Protein AF-A0A523RV84-F1 (afdb_monomer_lite)

InterPro domains:
  IPR013783 Immunoglobulin-like fold [G3DSA:2.60.40.10] (24-111)

Organism: Aerophobetes bacterium (NCBI:txid2030807)

Radius of gyration: 31.9 Å; chains: 1; bounding box: 64×60×95 Å

Structure (mmCIF, N/CA/C/O backbone):
data_AF-A0A523RV84-F1
#
_entry.id   AF-A0A523RV84-F1
#
loop_
_atom_site.group_PDB
_atom_site.id
_atom_site.type_symbol
_atom_site.label_atom_id
_atom_site.label_alt_id
_atom_site.label_comp_id
_atom_site.label_asym_id
_atom_site.label_entity_id
_atom_site.label_seq_id
_atom_site.pdbx_PDB_ins_code
_atom_site.Cartn_x
_atom_site.Cartn_y
_atom_site.Cartn_z
_atom_site.occupancy
_atom_site.B_iso_or_equiv
_atom_site.auth_seq_id
_atom_site.auth_comp_id
_atom_site.auth_asym_id
_atom_site.auth_atom_id
_atom_site.pdbx_PDB_model_num
ATOM 1 N N . MET A 1 1 ? -30.639 -10.662 44.860 1.00 42.47 1 MET A N 1
ATOM 2 C CA . MET A 1 1 ? -30.528 -9.861 43.625 1.00 42.47 1 MET A CA 1
ATOM 3 C C . MET A 1 1 ? -29.050 -9.723 43.323 1.00 42.47 1 MET A C 1
ATOM 5 O O . MET A 1 1 ? -28.352 -9.079 44.089 1.00 42.47 1 MET A O 1
ATOM 9 N N . THR A 1 2 ? -28.539 -10.416 42.310 1.00 49.28 2 THR A N 1
ATOM 10 C CA . THR A 1 2 ? -27.167 -10.203 41.832 1.00 49.28 2 THR A CA 1
ATOM 11 C C . THR A 1 2 ? -27.121 -8.840 41.154 1.00 49.28 2 THR A C 1
ATOM 13 O O . THR A 1 2 ? -27.796 -8.646 40.144 1.00 49.28 2 THR A O 1
ATOM 16 N N . GLU A 1 3 ? -26.383 -7.885 41.723 1.00 51.38 3 GLU A N 1
ATOM 17 C CA . GLU A 1 3 ? -26.049 -6.643 41.027 1.00 51.38 3 GLU A CA 1
ATOM 18 C C . GLU A 1 3 ? -25.396 -7.015 39.695 1.00 51.38 3 GLU A C 1
ATOM 20 O O . GLU A 1 3 ? -24.330 -7.635 39.662 1.00 51.38 3 GLU A O 1
ATOM 25 N N . ASN A 1 4 ? -26.053 -6.675 38.584 1.00 64.69 4 ASN A N 1
ATOM 26 C CA . ASN A 1 4 ? -25.435 -6.757 37.270 1.00 64.69 4 ASN A CA 1
ATOM 27 C C . ASN A 1 4 ? -24.311 -5.724 37.236 1.00 64.69 4 ASN A C 1
ATOM 29 O O . ASN A 1 4 ? -24.522 -4.564 36.889 1.00 64.69 4 ASN A O 1
ATOM 33 N N . LYS A 1 5 ? -23.116 -6.154 37.645 1.00 81.88 5 LYS A N 1
ATOM 34 C CA . LYS A 1 5 ? -21.901 -5.351 37.597 1.00 81.88 5 LYS A CA 1
ATOM 35 C C . LYS A 1 5 ? -21.740 -4.803 36.179 1.00 81.88 5 LYS A C 1
ATOM 37 O O . LYS A 1 5 ? -21.748 -5.561 35.203 1.00 81.88 5 LYS A O 1
ATOM 42 N N . THR A 1 6 ? -21.611 -3.486 36.070 1.00 85.38 6 THR A N 1
ATOM 43 C CA . THR A 1 6 ? -21.302 -2.809 34.812 1.00 85.38 6 THR A CA 1
ATOM 44 C C . THR A 1 6 ? -19.971 -3.334 34.289 1.00 85.38 6 THR A C 1
ATOM 46 O O . THR A 1 6 ? -18.934 -3.237 34.945 1.00 85.38 6 THR A O 1
ATOM 49 N N . ASN A 1 7 ? -20.017 -3.940 33.108 1.00 91.69 7 ASN A N 1
ATOM 50 C CA . ASN A 1 7 ? -18.866 -4.501 32.429 1.00 91.69 7 ASN A CA 1
ATOM 51 C C . ASN A 1 7 ? -18.694 -3.792 31.086 1.00 91.69 7 ASN A C 1
ATOM 53 O O . ASN A 1 7 ? -19.536 -3.908 30.191 1.00 91.69 7 ASN A O 1
ATOM 57 N N . ILE A 1 8 ? -17.597 -3.049 30.968 1.00 93.81 8 ILE A N 1
ATOM 58 C CA . ILE A 1 8 ? -17.201 -2.347 29.751 1.00 93.81 8 ILE A CA 1
ATOM 59 C C . ILE A 1 8 ? -16.040 -3.130 29.154 1.00 93.81 8 ILE A C 1
ATOM 61 O O . ILE A 1 8 ? -14.954 -3.168 29.730 1.00 93.81 8 ILE A O 1
ATOM 65 N N . SER A 1 9 ? -16.267 -3.737 27.997 1.00 95.00 9 SER A N 1
ATOM 66 C CA . SER A 1 9 ? -15.239 -4.467 27.266 1.00 95.00 9 SER A CA 1
ATOM 67 C C . SER A 1 9 ? -15.435 -4.297 25.767 1.00 95.00 9 SER A C 1
ATOM 69 O O . SER A 1 9 ? -16.546 -4.084 25.281 1.00 95.00 9 SER A O 1
ATOM 71 N N . ALA A 1 10 ? -14.339 -4.381 25.027 1.00 96.50 10 ALA A N 1
ATOM 72 C CA . ALA A 1 10 ? -14.341 -4.328 23.578 1.00 96.50 10 ALA A CA 1
ATOM 73 C C . ALA A 1 10 ? -13.352 -5.355 23.039 1.00 96.50 10 ALA A C 1
ATOM 75 O O . ALA A 1 10 ? -12.426 -5.752 23.743 1.00 96.50 10 ALA A O 1
ATOM 76 N N . ARG A 1 11 ? -13.560 -5.779 21.796 1.00 97.25 11 ARG A N 1
ATOM 77 C CA . ARG A 1 11 ? -12.655 -6.673 21.076 1.00 97.25 11 ARG A CA 1
ATOM 78 C C . ARG A 1 11 ? -12.443 -6.144 19.668 1.00 97.25 11 ARG A C 1
ATOM 80 O O . ARG A 1 11 ? -13.419 -5.846 18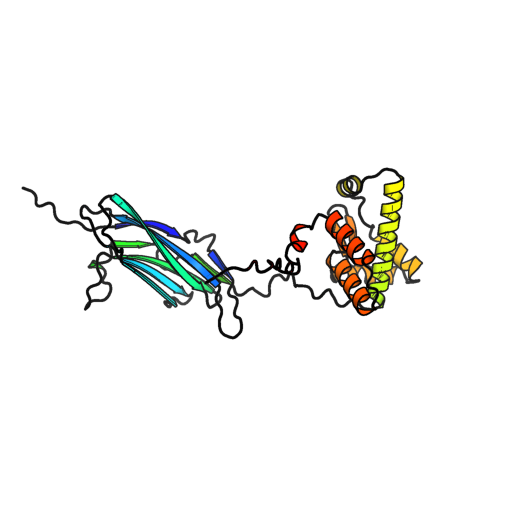.983 1.00 97.25 11 ARG A O 1
ATOM 87 N N . ILE A 1 12 ? -11.193 -6.057 19.235 1.00 96.69 12 ILE A N 1
ATOM 88 C CA . ILE A 1 12 ? -10.827 -5.799 17.846 1.00 96.69 12 ILE A CA 1
ATOM 89 C C . ILE A 1 12 ? -11.144 -7.059 17.037 1.00 96.69 12 ILE A C 1
ATOM 91 O O . ILE A 1 12 ? -10.623 -8.140 17.312 1.00 96.69 12 ILE A O 1
ATOM 95 N N . ASP A 1 13 ? -12.021 -6.915 16.046 1.00 93.06 13 ASP A N 1
ATOM 96 C CA . ASP A 1 13 ? -12.433 -8.012 15.168 1.00 93.06 13 ASP A CA 1
ATOM 97 C C . ASP A 1 13 ? -11.588 -8.053 13.892 1.00 93.06 13 ASP A C 1
ATOM 99 O O . ASP A 1 13 ? -11.307 -9.124 13.357 1.00 93.06 13 ASP A O 1
ATOM 103 N N . SER A 1 14 ? -11.198 -6.882 13.380 1.00 92.31 14 SER A N 1
ATOM 104 C CA . SER A 1 14 ? -10.336 -6.755 12.206 1.00 92.31 14 SER A CA 1
ATOM 105 C C . SER A 1 14 ? -9.667 -5.385 12.150 1.00 92.31 14 SER A C 1
ATOM 107 O O . SER A 1 14 ? -10.091 -4.425 12.794 1.00 92.31 14 SER A O 1
ATOM 109 N N . TYR A 1 15 ? -8.610 -5.277 11.355 1.00 93.25 15 TYR A N 1
ATOM 110 C CA . TYR A 1 15 ? -7.914 -4.024 11.093 1.00 93.25 15 TYR A CA 1
ATOM 111 C C . TYR A 1 15 ? -7.347 -4.024 9.670 1.00 93.25 15 TYR A C 1
ATOM 113 O O . TYR A 1 15 ? -7.352 -5.049 8.993 1.00 93.25 15 TYR A O 1
ATOM 121 N N . ASN A 1 16 ? -6.901 -2.867 9.192 1.00 87.94 16 ASN A N 1
ATOM 122 C CA . ASN A 1 16 ? -6.274 -2.702 7.886 1.00 87.94 16 ASN A CA 1
ATOM 123 C C . ASN A 1 16 ? -5.136 -1.675 7.974 1.00 87.94 16 ASN A C 1
ATOM 125 O O . ASN A 1 16 ? -5.357 -0.594 8.535 1.00 87.94 16 ASN A O 1
ATOM 129 N N . PRO A 1 17 ? -3.967 -1.955 7.370 1.00 90.06 17 PRO A N 1
ATOM 130 C CA . PRO A 1 17 ? -3.542 -3.231 6.760 1.00 90.06 17 PRO A CA 1
ATOM 131 C C . PRO A 1 17 ? -3.359 -4.368 7.781 1.00 90.06 17 PRO A C 1
ATOM 133 O O . PRO A 1 17 ? -3.015 -4.099 8.926 1.00 90.06 17 PRO A O 1
ATOM 136 N N . ASN A 1 18 ? -3.587 -5.627 7.380 1.00 86.06 18 ASN A N 1
ATOM 137 C CA . ASN A 1 18 ? -3.536 -6.800 8.275 1.00 86.06 18 ASN A CA 1
ATOM 138 C C . ASN A 1 18 ? -2.702 -7.993 7.790 1.00 86.06 18 ASN A C 1
ATOM 140 O O . ASN A 1 18 ? -2.577 -8.964 8.535 1.00 86.06 18 ASN A O 1
ATOM 144 N N . ASP A 1 19 ? -2.130 -7.939 6.588 1.00 81.25 19 ASP A N 1
ATOM 145 C CA . ASP A 1 19 ? -1.300 -9.019 6.055 1.00 81.25 19 ASP A CA 1
ATOM 146 C C . ASP A 1 19 ? 0.195 -8.694 6.246 1.00 81.25 19 ASP A C 1
ATOM 148 O O . ASP A 1 19 ? 0.744 -7.870 5.510 1.00 81.25 19 ASP A O 1
ATOM 152 N N . PRO A 1 20 ? 0.888 -9.319 7.219 1.00 79.19 20 PRO A N 1
ATOM 153 C CA . PRO A 1 20 ? 2.317 -9.096 7.421 1.00 79.19 20 PRO A CA 1
ATOM 154 C C . PRO A 1 20 ? 3.187 -9.691 6.301 1.00 79.19 20 PRO A C 1
ATOM 156 O O . PRO A 1 20 ? 4.332 -9.269 6.143 1.00 79.19 20 PRO A O 1
ATOM 159 N N . ASN A 1 21 ? 2.674 -10.653 5.524 1.00 80.81 21 ASN A N 1
ATOM 160 C CA . ASN A 1 21 ? 3.396 -11.242 4.394 1.00 80.81 21 ASN A CA 1
ATOM 161 C C . ASN A 1 21 ? 3.269 -10.380 3.131 1.00 80.81 21 ASN A C 1
ATOM 163 O O . ASN A 1 21 ? 4.166 -10.393 2.290 1.00 80.81 21 ASN A O 1
ATOM 167 N N . ASN A 1 22 ? 2.187 -9.604 3.026 1.00 78.06 22 ASN A N 1
ATOM 168 C CA . ASN A 1 22 ? 1.944 -8.650 1.946 1.00 78.06 22 ASN A CA 1
ATOM 169 C C . ASN A 1 22 ? 1.672 -7.247 2.518 1.00 78.06 22 ASN A C 1
ATOM 171 O O . ASN A 1 22 ? 0.542 -6.755 2.442 1.00 78.06 22 ASN A O 1
ATOM 175 N N . PRO A 1 23 ? 2.691 -6.587 3.100 1.00 84.31 23 PRO A N 1
ATOM 176 C CA . PRO A 1 23 ? 2.506 -5.282 3.711 1.00 84.31 23 PRO A CA 1
ATOM 177 C C . PRO A 1 23 ? 2.133 -4.231 2.662 1.00 84.31 23 PRO A C 1
ATOM 179 O O . PRO A 1 23 ? 2.526 -4.300 1.494 1.00 84.31 23 PRO A O 1
ATOM 182 N N . LEU A 1 24 ? 1.392 -3.217 3.095 1.00 82.25 24 LEU A N 1
ATOM 183 C CA . LEU A 1 24 ? 0.889 -2.170 2.223 1.00 82.25 24 LEU A CA 1
ATOM 184 C C . LEU A 1 24 ? 2.023 -1.253 1.758 1.00 82.25 24 LEU A C 1
ATOM 186 O O . LEU A 1 24 ? 2.652 -0.566 2.564 1.00 82.25 24 LEU A O 1
ATOM 190 N N . VAL A 1 25 ? 2.269 -1.226 0.450 1.00 80.88 25 VAL A N 1
ATOM 191 C CA . VAL A 1 25 ? 3.323 -0.403 -0.152 1.00 80.88 25 VAL A CA 1
ATOM 192 C C . VAL A 1 25 ? 2.797 1.000 -0.441 1.00 80.88 25 VAL A C 1
ATOM 194 O O . VAL A 1 25 ? 1.846 1.179 -1.203 1.00 80.88 25 VAL A O 1
ATOM 197 N N . VAL A 1 26 ? 3.451 2.006 0.137 1.00 81.25 26 VAL A N 1
ATOM 198 C CA . VAL A 1 26 ? 3.117 3.424 -0.016 1.00 81.25 26 VAL A CA 1
ATOM 199 C C . VAL A 1 26 ? 4.275 4.146 -0.694 1.00 81.25 26 VAL A C 1
ATOM 201 O O . VAL A 1 26 ? 5.399 4.171 -0.191 1.00 81.25 26 VAL A O 1
ATOM 204 N N . VAL A 1 27 ? 3.994 4.764 -1.843 1.00 77.94 27 VAL A N 1
ATOM 205 C CA . VAL A 1 27 ? 5.011 5.478 -2.625 1.00 77.94 27 VAL A CA 1
ATOM 206 C C . VAL A 1 27 ? 5.272 6.857 -2.024 1.00 77.94 27 VAL A C 1
ATOM 208 O O . VAL A 1 27 ? 4.414 7.740 -2.049 1.00 77.94 27 VAL A O 1
ATOM 211 N N . VAL A 1 28 ? 6.492 7.073 -1.543 1.00 75.94 28 VAL A N 1
ATOM 212 C CA . VAL A 1 28 ? 6.932 8.327 -0.928 1.00 75.94 28 VAL A CA 1
ATOM 213 C C . VAL A 1 28 ? 7.447 9.273 -2.012 1.00 75.94 28 VAL A C 1
ATOM 215 O O . VAL A 1 28 ? 8.595 9.187 -2.451 1.00 75.94 28 VAL A O 1
ATOM 218 N N . VAL A 1 29 ? 6.603 10.206 -2.461 1.00 64.88 29 VAL A N 1
ATOM 219 C CA . VAL A 1 29 ? 7.000 11.245 -3.426 1.00 64.88 29 VAL A CA 1
ATOM 220 C C . VAL A 1 29 ? 7.297 12.546 -2.691 1.00 64.88 29 VAL A C 1
ATOM 222 O O . VAL A 1 29 ? 6.385 13.245 -2.261 1.00 64.88 29 VAL A O 1
ATOM 225 N N . LYS A 1 30 ? 8.576 12.917 -2.590 1.00 61.06 30 LYS A N 1
ATOM 226 C CA . LYS A 1 30 ? 8.989 14.231 -2.076 1.00 61.06 30 LYS A CA 1
ATOM 227 C C . LYS A 1 30 ? 9.091 15.232 -3.222 1.00 61.06 30 LYS A C 1
ATOM 229 O O . LYS A 1 30 ? 9.896 15.041 -4.132 1.00 61.06 30 LYS A O 1
ATOM 234 N N . ARG A 1 31 ? 8.322 16.326 -3.180 1.00 49.12 31 ARG A N 1
ATOM 235 C CA . ARG A 1 31 ? 8.475 17.454 -4.114 1.00 49.12 31 ARG A CA 1
ATOM 236 C C . ARG A 1 31 ? 8.673 18.745 -3.316 1.00 49.12 31 ARG A C 1
ATOM 238 O O . ARG A 1 31 ? 7.784 19.155 -2.587 1.00 49.12 31 ARG A O 1
ATOM 245 N N . TRP A 1 32 ? 9.835 19.392 -3.445 1.00 45.00 32 TRP A N 1
ATOM 246 C CA . TRP A 1 32 ? 10.119 20.690 -2.798 1.00 45.00 32 TRP A CA 1
ATOM 247 C C . TRP A 1 32 ? 9.836 20.723 -1.279 1.00 45.00 32 TRP A C 1
ATOM 249 O O . TRP A 1 32 ? 9.164 21.623 -0.788 1.00 45.00 32 TRP A O 1
ATOM 259 N N . GLY A 1 33 ? 10.285 19.713 -0.526 1.00 46.72 33 GLY A N 1
ATOM 260 C CA . GLY A 1 33 ? 10.141 19.686 0.941 1.00 46.72 33 GLY A CA 1
ATOM 261 C C . GLY A 1 33 ? 8.729 19.403 1.478 1.00 46.72 33 GLY A C 1
ATOM 262 O O . GLY A 1 33 ? 8.583 19.211 2.680 1.00 46.72 33 GLY A O 1
ATOM 263 N N . LYS A 1 34 ? 7.705 19.298 0.616 1.00 44.34 34 LYS A N 1
ATOM 264 C CA . LYS A 1 34 ? 6.373 18.776 0.957 1.00 44.34 34 LYS A CA 1
ATOM 265 C C . LYS A 1 34 ? 6.106 17.502 0.163 1.00 44.34 34 LYS A C 1
ATOM 267 O O . LYS A 1 34 ? 6.115 17.505 -1.067 1.00 44.34 34 LYS A O 1
ATOM 272 N N . GLY A 1 35 ? 5.882 16.394 0.853 1.00 51.47 35 GLY A N 1
ATOM 273 C CA . GLY A 1 35 ? 5.512 15.159 0.181 1.00 51.47 35 GLY A CA 1
ATOM 274 C C . GLY A 1 35 ? 5.716 13.918 1.029 1.00 51.47 35 GLY A C 1
ATOM 275 O O . GLY A 1 35 ? 6.762 13.737 1.649 1.00 51.47 35 GLY A O 1
ATOM 276 N N . GLY A 1 36 ? 4.697 13.075 0.985 1.00 66.69 36 GLY A N 1
ATOM 277 C CA . GLY A 1 36 ? 4.618 11.731 1.523 1.00 66.69 36 GLY A CA 1
ATOM 278 C C . GLY A 1 36 ? 3.482 11.025 0.788 1.00 66.69 36 GLY A C 1
ATOM 279 O O . GLY A 1 36 ? 2.587 11.687 0.254 1.00 66.69 36 GLY A O 1
ATOM 280 N N . GLY A 1 37 ? 3.549 9.703 0.677 1.00 76.44 37 GLY A N 1
ATOM 281 C CA . GLY A 1 37 ? 2.392 8.941 0.207 1.00 76.44 37 GLY A CA 1
ATOM 282 C C . GLY A 1 37 ? 1.396 8.813 1.353 1.00 76.44 37 GLY A C 1
ATOM 283 O O . GLY A 1 37 ? 1.823 8.640 2.492 1.00 76.44 37 GLY A O 1
ATOM 284 N N . SER A 1 38 ? 0.098 8.924 1.087 1.00 82.50 38 SER A N 1
ATOM 285 C CA . SER A 1 38 ? -0.920 8.679 2.108 1.00 82.50 38 SER A CA 1
ATOM 286 C C . SER A 1 38 ? -1.521 7.290 1.953 1.00 82.50 38 SER A C 1
ATOM 288 O O . SER A 1 38 ? -1.573 6.732 0.855 1.00 82.50 38 SER A O 1
ATOM 290 N N . THR A 1 39 ? -1.964 6.732 3.069 1.00 83.62 39 THR A N 1
ATOM 291 C CA . THR A 1 39 ? -2.738 5.503 3.103 1.00 83.62 39 THR A CA 1
ATOM 292 C C . THR A 1 39 ? -3.768 5.556 4.214 1.00 83.62 39 THR A C 1
ATOM 294 O O . THR A 1 39 ? -3.508 6.088 5.291 1.00 83.62 39 THR A O 1
ATOM 297 N N . THR A 1 40 ? -4.914 4.930 3.985 1.00 89.81 40 THR A N 1
ATOM 298 C CA . THR A 1 40 ? -5.923 4.750 5.021 1.00 89.81 40 THR A CA 1
ATOM 299 C C . THR A 1 40 ? -5.546 3.570 5.915 1.00 89.81 40 THR A C 1
ATOM 301 O O . THR A 1 40 ? -5.291 2.466 5.429 1.00 89.81 40 THR A O 1
ATOM 304 N N . ILE A 1 41 ? -5.547 3.795 7.224 1.00 91.69 41 ILE A N 1
ATOM 305 C CA . ILE A 1 41 ? -5.482 2.754 8.252 1.00 91.69 41 ILE A CA 1
ATOM 306 C C . ILE A 1 41 ? -6.826 2.693 8.974 1.00 91.69 41 ILE A C 1
ATOM 308 O O . ILE A 1 41 ? -7.480 3.721 9.155 1.00 91.69 41 ILE A O 1
ATOM 312 N N . SER A 1 42 ? -7.271 1.506 9.376 1.00 91.81 42 SER A N 1
ATOM 313 C CA . SER A 1 42 ? -8.566 1.364 10.049 1.00 91.81 42 SER A CA 1
ATOM 314 C C . SER A 1 42 ? -8.621 0.189 11.009 1.00 91.81 42 SER A C 1
ATOM 316 O O . SER A 1 42 ? -7.973 -0.828 10.785 1.00 91.81 42 SER A O 1
ATOM 318 N N . VAL A 1 43 ? -9.473 0.303 12.024 1.00 95.38 43 VAL A N 1
ATOM 319 C CA . VAL A 1 43 ? -9.779 -0.756 12.988 1.00 95.38 43 VAL A CA 1
ATOM 320 C C . VAL A 1 43 ? -11.285 -0.933 13.110 1.00 95.38 43 VAL A C 1
ATOM 322 O O . VAL A 1 43 ? -12.033 0.044 13.166 1.00 95.38 43 VAL A O 1
ATOM 325 N N . THR A 1 44 ? -11.721 -2.185 13.154 1.00 95.44 44 THR A N 1
ATOM 326 C CA . THR A 1 44 ? -13.103 -2.581 13.410 1.00 95.44 44 THR A CA 1
ATOM 327 C C . THR A 1 44 ? -13.159 -3.347 14.720 1.00 95.44 44 THR A C 1
ATOM 329 O O . THR A 1 44 ? -12.386 -4.284 14.932 1.00 95.44 44 THR A O 1
ATOM 332 N N . PHE A 1 45 ? -14.069 -2.955 15.604 1.00 97.56 45 PHE A N 1
ATOM 333 C CA . PHE A 1 45 ? -14.201 -3.558 16.924 1.00 97.56 45 PHE A CA 1
ATOM 334 C C . PHE A 1 45 ? -15.659 -3.632 17.370 1.00 97.56 45 PHE A C 1
ATOM 336 O O . PHE A 1 45 ? -16.506 -2.847 16.932 1.00 97.56 45 PHE A O 1
ATOM 343 N N . THR A 1 46 ? -15.924 -4.567 18.276 1.00 97.50 46 THR A N 1
ATOM 344 C CA . THR A 1 46 ? -17.244 -4.830 18.852 1.00 97.50 46 THR A CA 1
ATOM 345 C C . THR A 1 46 ? -17.245 -4.517 20.342 1.00 97.50 46 THR A C 1
ATOM 347 O O . THR A 1 46 ? -16.298 -4.865 21.052 1.00 97.50 46 THR A O 1
ATOM 350 N N . ASN A 1 47 ? -18.322 -3.897 20.833 1.00 97.62 47 ASN A N 1
ATOM 351 C CA . ASN A 1 47 ? -18.590 -3.815 22.269 1.00 97.62 47 ASN A CA 1
ATOM 352 C C . ASN A 1 47 ? -19.017 -5.199 22.779 1.00 97.62 47 ASN A C 1
ATOM 354 O O . ASN A 1 47 ? -20.119 -5.660 22.489 1.00 97.62 47 ASN A O 1
ATOM 358 N N . THR A 1 48 ? -18.147 -5.868 23.528 1.00 97.06 48 THR A N 1
ATOM 359 C CA . THR A 1 48 ? -18.416 -7.190 24.118 1.00 97.06 48 THR A CA 1
ATOM 360 C C . THR A 1 48 ? -18.940 -7.099 25.549 1.00 97.06 48 THR A C 1
ATOM 362 O O . THR A 1 48 ? -19.245 -8.124 26.157 1.00 97.06 48 THR A O 1
ATOM 365 N N . GLY A 1 49 ? -19.019 -5.884 26.096 1.00 94.62 49 GLY A N 1
ATOM 366 C CA . GLY A 1 49 ? -19.531 -5.621 27.429 1.00 94.62 49 GLY A CA 1
ATOM 367 C C . GLY A 1 49 ? -21.054 -5.691 27.488 1.00 94.62 49 GLY A C 1
ATOM 368 O O . GLY A 1 49 ? -21.741 -5.899 26.490 1.00 94.62 49 GLY A O 1
ATOM 369 N N . ASN A 1 50 ? -21.593 -5.467 28.683 1.00 95.19 50 ASN A N 1
ATOM 370 C CA . ASN A 1 50 ? -23.039 -5.403 28.921 1.00 95.19 50 ASN A CA 1
ATOM 371 C C . ASN A 1 50 ? -23.569 -3.957 28.987 1.00 95.19 50 ASN A C 1
ATOM 373 O O . ASN A 1 50 ? -24.755 -3.750 29.224 1.00 95.19 50 ASN A O 1
ATOM 377 N N . THR A 1 51 ? -22.697 -2.961 28.800 1.00 94.69 51 THR A N 1
ATOM 378 C CA . THR A 1 51 ? -23.009 -1.534 28.955 1.00 94.69 51 THR A CA 1
ATOM 379 C C . THR A 1 51 ? -22.705 -0.777 27.663 1.00 94.69 51 THR A C 1
ATOM 381 O O . THR A 1 51 ? -21.649 -0.970 27.057 1.00 94.69 51 THR A O 1
ATOM 384 N N . ALA A 1 52 ? -23.614 0.104 27.237 1.00 95.50 52 ALA A N 1
ATOM 385 C CA . ALA A 1 52 ? -23.369 1.002 26.111 1.00 95.50 52 ALA A CA 1
ATOM 386 C C . ALA A 1 52 ? -22.285 2.026 26.475 1.00 95.50 52 ALA A C 1
ATOM 388 O O . ALA A 1 52 ? -22.374 2.669 27.522 1.00 95.50 52 ALA A O 1
ATOM 389 N N . TRP A 1 53 ? -21.268 2.195 25.626 1.00 95.31 53 TRP A N 1
ATOM 390 C CA . TRP A 1 53 ? -20.094 2.983 26.006 1.00 95.31 53 TRP A CA 1
ATOM 391 C C . TRP A 1 53 ? -19.461 3.769 24.856 1.00 95.31 53 TRP A C 1
ATOM 393 O O . TRP A 1 53 ? -19.498 3.351 23.698 1.00 95.31 53 TRP A O 1
ATOM 403 N N . LYS A 1 54 ? -18.867 4.927 25.175 1.00 94.88 54 LYS A N 1
ATOM 404 C CA . LYS A 1 54 ? -18.114 5.758 24.223 1.00 94.88 54 LYS A CA 1
ATOM 405 C C . LYS A 1 54 ? -16.645 5.353 24.237 1.00 94.88 54 LYS A C 1
ATOM 407 O O . LYS A 1 54 ? -15.856 5.874 25.016 1.00 94.88 54 LYS A O 1
ATOM 412 N N . PHE A 1 55 ? -16.295 4.407 23.379 1.00 95.44 55 PHE A N 1
ATOM 413 C CA . PHE A 1 55 ? -14.920 3.941 23.242 1.00 95.44 55 PHE A CA 1
ATOM 414 C C . PHE A 1 55 ? -14.020 4.981 22.567 1.00 95.44 55 PHE A C 1
ATOM 416 O O . PHE A 1 55 ? -14.478 5.815 21.777 1.00 95.44 55 PHE A O 1
ATOM 423 N N . ILE A 1 56 ? -12.725 4.885 22.856 1.00 95.25 56 ILE A N 1
ATOM 424 C CA . ILE A 1 56 ? -11.666 5.623 22.169 1.00 95.25 56 ILE A CA 1
ATOM 425 C C . ILE A 1 56 ? -10.873 4.606 21.356 1.00 95.25 56 ILE A C 1
ATOM 427 O O . ILE A 1 56 ? -10.312 3.666 21.918 1.00 95.25 56 ILE A O 1
ATOM 431 N N . ALA A 1 57 ? -10.853 4.776 20.038 1.00 95.38 57 ALA A N 1
ATOM 432 C CA . ALA A 1 57 ? -10.004 3.989 19.158 1.00 95.38 57 ALA A CA 1
ATOM 433 C C . ALA A 1 57 ? -8.698 4.743 18.913 1.00 95.38 57 ALA A C 1
ATOM 435 O O . ALA A 1 57 ? -8.711 5.959 18.708 1.00 95.38 57 ALA A O 1
ATOM 436 N N . GLU A 1 58 ? -7.592 4.016 18.906 1.00 94.62 58 GLU A N 1
ATOM 437 C CA . GLU A 1 58 ? -6.257 4.561 18.703 1.00 94.62 58 GLU A CA 1
ATOM 438 C C . GLU A 1 58 ? -5.491 3.742 17.661 1.00 94.62 58 GLU A C 1
ATOM 440 O O . GLU A 1 58 ? -5.677 2.525 17.559 1.00 94.62 58 GLU A O 1
ATOM 445 N N . ALA A 1 59 ? -4.611 4.408 16.917 1.00 93.62 59 ALA A N 1
ATOM 446 C CA . ALA A 1 59 ? -3.590 3.784 16.094 1.00 93.62 59 ALA A CA 1
ATOM 447 C C . ALA A 1 59 ? -2.228 4.446 16.336 1.00 93.62 59 ALA A C 1
ATOM 449 O O . ALA A 1 59 ? -2.091 5.664 16.232 1.00 93.62 59 ALA A O 1
ATOM 450 N N . SER A 1 60 ? -1.211 3.631 16.590 1.00 92.75 60 SER A N 1
ATOM 451 C CA . SER A 1 60 ? 0.176 4.058 16.765 1.00 92.75 60 SER A CA 1
ATOM 452 C C . SER A 1 60 ? 1.049 3.448 15.667 1.00 92.75 60 SER A C 1
ATOM 454 O O . SER A 1 60 ? 1.017 2.234 15.433 1.00 92.75 60 SER A O 1
ATOM 456 N N . VAL A 1 61 ? 1.826 4.294 14.985 1.00 91.75 61 VAL A N 1
ATOM 457 C CA . VAL A 1 61 ? 2.726 3.905 13.891 1.00 91.75 61 VAL A CA 1
ATOM 458 C C . VAL A 1 61 ? 4.168 4.031 14.357 1.00 91.75 61 VAL A C 1
ATOM 460 O O . VAL A 1 61 ? 4.582 5.081 14.847 1.00 91.75 61 VAL A O 1
ATOM 463 N N . TRP A 1 62 ? 4.946 2.973 14.156 1.00 91.19 62 TRP A N 1
ATOM 464 C CA . TRP A 1 62 ? 6.341 2.888 14.565 1.00 91.19 62 TRP A CA 1
ATOM 465 C C . TRP A 1 62 ? 7.249 2.695 13.354 1.00 91.19 62 TRP A C 1
ATOM 467 O O . TRP A 1 62 ? 6.889 1.990 12.410 1.00 91.19 62 TRP A O 1
ATOM 477 N N . ASP A 1 63 ? 8.430 3.304 13.369 1.00 87.81 63 ASP A N 1
ATOM 478 C CA . ASP A 1 63 ? 9.466 3.022 12.376 1.00 87.81 63 ASP A CA 1
ATOM 479 C C . ASP A 1 63 ? 10.231 1.722 12.690 1.00 87.81 63 ASP A C 1
ATOM 481 O O . ASP A 1 63 ? 10.056 1.083 13.730 1.00 87.81 63 ASP A O 1
ATOM 485 N N . SER A 1 64 ? 11.134 1.325 11.791 1.00 83.12 64 SER A N 1
ATOM 486 C CA . SER A 1 64 ? 11.996 0.151 11.980 1.00 83.12 64 SER A CA 1
ATOM 487 C C . SER A 1 64 ? 12.902 0.225 13.215 1.00 83.12 64 SER A C 1
ATOM 489 O O . SER A 1 64 ? 13.383 -0.811 13.671 1.00 83.12 64 SER A O 1
ATOM 491 N N . ASN A 1 65 ? 13.133 1.424 13.754 1.00 85.56 65 ASN A N 1
ATOM 492 C CA . ASN A 1 65 ? 13.948 1.659 14.943 1.00 85.56 65 ASN A CA 1
ATOM 493 C C . ASN A 1 65 ? 13.110 1.643 16.232 1.00 85.56 65 ASN A C 1
ATOM 495 O O . ASN A 1 65 ? 13.648 1.928 17.299 1.00 85.56 65 ASN A O 1
ATOM 499 N N . ARG A 1 66 ? 11.817 1.289 16.148 1.00 83.69 66 ARG A N 1
ATOM 500 C CA . ARG A 1 66 ? 10.854 1.310 17.259 1.00 83.69 66 ARG A CA 1
ATOM 501 C C . ARG A 1 66 ? 10.661 2.703 17.859 1.00 83.69 66 ARG A C 1
ATOM 503 O O . ARG A 1 66 ? 10.374 2.824 19.047 1.00 83.69 66 ARG A O 1
ATOM 510 N N . ASN A 1 67 ? 10.761 3.749 17.044 1.00 89.06 67 ASN A N 1
ATOM 511 C CA . ASN A 1 67 ? 10.284 5.074 17.424 1.00 89.06 67 ASN A CA 1
ATOM 512 C C . ASN A 1 67 ? 8.849 5.257 16.940 1.00 89.06 67 ASN A C 1
ATOM 514 O O . ASN A 1 67 ? 8.534 4.900 15.804 1.00 89.06 67 ASN A O 1
ATOM 518 N N . ILE A 1 68 ? 7.999 5.864 17.769 1.00 88.44 68 ILE A N 1
ATOM 519 C CA . ILE A 1 68 ? 6.672 6.311 17.334 1.00 88.44 68 ILE A CA 1
ATOM 520 C C . ILE A 1 68 ? 6.869 7.463 16.352 1.00 88.44 68 ILE A C 1
ATOM 522 O O . ILE A 1 68 ? 7.468 8.482 16.698 1.00 88.44 68 ILE A O 1
ATOM 526 N N . VAL A 1 69 ? 6.377 7.294 15.128 1.00 89.56 69 VAL A N 1
ATOM 527 C CA . VAL A 1 69 ? 6.433 8.327 14.085 1.00 89.56 69 VAL A CA 1
ATOM 528 C C . VAL A 1 69 ? 5.130 9.097 13.956 1.00 89.56 69 VAL A C 1
ATOM 530 O O . VAL A 1 69 ? 5.175 10.267 13.598 1.00 89.56 69 VAL A O 1
ATOM 533 N N . ASP A 1 70 ? 4.001 8.459 14.259 1.00 90.88 70 ASP A N 1
ATOM 534 C CA . ASP A 1 70 ? 2.674 9.065 14.226 1.00 90.88 70 ASP A CA 1
ATOM 535 C C . ASP A 1 70 ? 1.738 8.358 15.212 1.00 90.88 70 ASP A C 1
ATOM 537 O O . ASP A 1 70 ? 1.900 7.174 15.524 1.00 90.88 70 ASP A O 1
ATOM 541 N N . HIS A 1 71 ? 0.734 9.102 15.672 1.00 91.50 71 HIS A N 1
ATOM 542 C CA . HIS A 1 71 ? -0.287 8.637 16.600 1.00 91.50 71 HIS A CA 1
ATOM 543 C C . HIS A 1 71 ? -1.639 9.255 16.242 1.00 91.50 71 HIS A C 1
ATOM 545 O O . HIS A 1 71 ? -1.736 10.454 15.971 1.00 91.50 71 HIS A O 1
ATOM 551 N N . TYR A 1 72 ? -2.681 8.432 16.261 1.00 93.50 72 TYR A N 1
ATOM 552 C CA . TYR A 1 72 ? -4.037 8.810 15.901 1.00 93.50 72 TYR A CA 1
ATOM 553 C C . TYR A 1 72 ? -5.005 8.356 16.979 1.00 93.50 72 TYR A C 1
ATOM 555 O O . TYR A 1 72 ? -4.963 7.206 17.399 1.00 93.50 72 TYR A O 1
ATOM 563 N N . GLU A 1 73 ? -5.933 9.225 17.360 1.00 93.25 73 GLU A N 1
ATOM 564 C CA . GLU A 1 73 ? -7.013 8.873 18.277 1.00 93.25 73 GLU A CA 1
ATOM 565 C C . GLU A 1 73 ? -8.357 9.364 17.747 1.00 93.25 73 GLU A C 1
ATOM 567 O O . GLU A 1 73 ? -8.449 10.361 17.023 1.00 93.25 73 GLU A O 1
ATOM 572 N N . LYS A 1 74 ? -9.421 8.633 18.074 1.00 93.69 74 LYS A N 1
ATOM 573 C CA . LYS A 1 74 ? -10.793 9.055 17.815 1.00 93.69 74 LYS A CA 1
ATOM 574 C C . LYS A 1 74 ? -11.729 8.507 18.880 1.00 93.69 74 LYS A C 1
ATOM 576 O O . LYS A 1 74 ? -11.938 7.299 18.985 1.00 93.69 74 LYS A O 1
ATOM 581 N N . THR A 1 75 ? -12.359 9.417 19.609 1.00 93.88 75 THR A N 1
ATOM 582 C CA . THR A 1 75 ? -13.473 9.098 20.505 1.00 93.88 75 THR A CA 1
ATOM 583 C C . THR A 1 75 ? -14.763 8.989 19.701 1.00 93.88 75 THR A C 1
ATOM 585 O O . THR A 1 75 ? -15.055 9.849 18.864 1.00 93.88 75 THR A O 1
ATOM 588 N N . LEU A 1 76 ? -15.553 7.943 19.947 1.00 93.06 76 LEU A N 1
ATOM 589 C CA . LEU A 1 76 ? -16.867 7.815 19.321 1.00 93.06 76 LEU A CA 1
ATOM 590 C C . LEU A 1 76 ? -17.796 8.951 19.777 1.00 93.06 76 LEU A C 1
ATOM 592 O O . LEU A 1 76 ? -17.886 9.272 20.964 1.00 93.06 76 LEU A O 1
ATOM 596 N N . SER A 1 77 ? -18.522 9.549 18.831 1.00 91.56 77 SER A N 1
ATOM 597 C CA . SER A 1 77 ? -19.496 10.609 19.123 1.00 91.56 77 SER A CA 1
ATOM 598 C C . SER A 1 77 ? -20.703 10.079 19.906 1.00 91.56 77 SER A C 1
ATOM 600 O O . SER A 1 77 ? -21.199 10.749 20.818 1.00 91.56 77 SER A O 1
ATOM 602 N N . SER A 1 78 ? -21.138 8.855 19.598 1.00 93.00 78 SER A N 1
ATOM 603 C CA . SER A 1 78 ? -22.229 8.142 20.263 1.00 93.00 78 SER A CA 1
ATOM 604 C C . SER A 1 78 ? -21.738 6.875 20.981 1.00 93.00 78 SER A C 1
ATOM 606 O O . SER A 1 78 ? -20.758 6.263 20.550 1.00 93.00 78 SER A O 1
ATOM 608 N N . PRO A 1 79 ? -22.400 6.464 22.082 1.00 95.00 79 PRO A N 1
ATOM 609 C CA . PRO A 1 79 ? -22.116 5.186 22.723 1.00 95.00 79 PRO A CA 1
ATOM 610 C C . PRO A 1 79 ? -22.437 4.012 21.793 1.00 95.00 79 PRO A C 1
ATOM 612 O O . PRO A 1 79 ? -23.487 3.994 21.150 1.00 95.00 79 PRO A O 1
ATOM 615 N N . LEU A 1 80 ? -21.552 3.021 21.763 1.00 96.00 80 LEU A N 1
ATOM 616 C CA . LEU A 1 80 ? -21.734 1.769 21.036 1.00 96.00 80 LEU A CA 1
ATOM 617 C C . LEU A 1 80 ? -22.502 0.782 21.925 1.00 96.00 80 LEU A C 1
ATOM 619 O O . LEU A 1 80 ? -22.097 0.551 23.066 1.00 96.00 80 LEU A O 1
ATOM 623 N N . GLN A 1 81 ? -23.607 0.220 21.434 1.00 97.50 81 GLN A N 1
ATOM 624 C CA . GLN A 1 81 ? -24.449 -0.703 22.208 1.00 97.50 81 GLN A CA 1
ATOM 625 C C . GLN A 1 81 ? -23.770 -2.070 22.416 1.00 97.50 81 GLN A C 1
ATOM 627 O O . GLN A 1 81 ? -22.911 -2.437 21.611 1.00 97.50 81 GLN A O 1
ATOM 632 N N . PRO A 1 82 ? -24.139 -2.846 23.455 1.00 97.44 82 PRO A N 1
ATOM 633 C CA . PRO A 1 82 ? -23.682 -4.229 23.615 1.00 97.44 82 PRO A CA 1
ATOM 634 C C . PRO A 1 82 ? -23.900 -5.064 22.346 1.00 97.44 82 PRO A C 1
ATOM 636 O O . PRO A 1 82 ? -24.981 -5.046 21.761 1.00 97.44 82 PRO A O 1
ATOM 639 N N . GLY A 1 83 ? -22.863 -5.775 21.900 1.00 96.38 83 GLY A N 1
ATOM 640 C CA . GLY A 1 83 ? -22.870 -6.580 20.674 1.00 96.38 83 GLY A CA 1
ATOM 641 C C . GLY A 1 83 ? -22.783 -5.783 19.367 1.00 96.38 83 GLY A C 1
ATOM 642 O O . GLY A 1 83 ? -22.688 -6.384 18.300 1.00 96.38 83 GLY A O 1
ATOM 643 N N . GLN A 1 84 ? -22.791 -4.448 19.417 1.00 97.25 84 GLN A N 1
ATOM 644 C CA . GLN A 1 84 ? -22.680 -3.610 18.227 1.00 97.25 84 GLN A CA 1
ATOM 645 C C . GLN A 1 84 ? -21.215 -3.447 17.806 1.00 97.25 84 GLN A C 1
ATOM 647 O O . GLN A 1 84 ? -20.324 -3.257 18.639 1.00 97.25 84 GLN A O 1
ATOM 652 N N . GLN A 1 85 ? -20.989 -3.473 16.493 1.00 96.69 85 GLN A N 1
ATOM 653 C CA . GLN A 1 85 ? -19.689 -3.281 15.858 1.00 96.69 85 GLN A CA 1
ATOM 654 C C . GLN A 1 85 ? -19.569 -1.879 15.245 1.00 96.69 85 GLN A C 1
ATOM 656 O O . GLN A 1 85 ? -20.564 -1.285 14.821 1.00 96.69 85 GLN A O 1
ATOM 661 N N . THR A 1 86 ? -18.349 -1.348 15.178 1.00 96.75 86 THR A N 1
ATOM 662 C CA . THR A 1 86 ? -18.042 -0.100 14.467 1.00 96.75 86 THR A CA 1
ATOM 663 C C . THR A 1 86 ? -16.644 -0.124 13.858 1.00 96.75 86 THR A C 1
ATOM 665 O O . THR A 1 86 ? -15.777 -0.874 14.308 1.00 96.75 86 THR A O 1
ATOM 668 N N . THR A 1 87 ? -16.418 0.729 12.857 1.00 96.31 87 THR A N 1
ATOM 669 C CA . THR A 1 87 ? -15.122 0.909 12.193 1.00 96.31 87 THR A CA 1
ATOM 670 C C . THR A 1 87 ? -14.657 2.354 12.322 1.00 96.31 87 THR A C 1
ATOM 672 O O . THR A 1 87 ? -15.406 3.298 12.062 1.00 96.31 87 THR A O 1
ATOM 675 N N . VAL A 1 88 ? -13.389 2.527 12.685 1.00 95.12 88 VAL A N 1
ATOM 676 C CA . VAL A 1 88 ? -12.705 3.819 12.740 1.00 95.12 88 VAL A CA 1
ATOM 677 C C . VAL A 1 88 ? -11.538 3.810 11.761 1.00 95.12 88 VAL A C 1
ATOM 679 O O . VAL A 1 88 ? -10.795 2.835 11.694 1.00 95.12 88 VAL A O 1
ATOM 682 N N . SER A 1 89 ? -11.377 4.896 11.007 1.00 92.44 89 SER A N 1
ATOM 683 C CA . SER A 1 89 ? -10.323 5.052 10.005 1.00 92.44 89 SER A CA 1
ATOM 684 C C . SER A 1 89 ? -9.595 6.388 10.133 1.00 92.44 89 SER A C 1
ATOM 686 O O . SER A 1 89 ? -10.209 7.406 10.467 1.00 92.44 89 SER A O 1
ATOM 688 N N . TRP A 1 90 ? -8.309 6.381 9.787 1.00 94.38 90 TRP A N 1
ATOM 689 C CA . TRP A 1 90 ? -7.429 7.546 9.737 1.00 94.38 90 TRP A CA 1
ATOM 690 C C . TRP A 1 90 ? -6.608 7.542 8.447 1.00 94.38 90 TRP A C 1
ATOM 692 O O . TRP A 1 90 ? -6.317 6.485 7.890 1.00 94.38 90 TRP A O 1
ATOM 702 N N . GLU A 1 91 ? -6.208 8.727 7.993 1.00 90.44 91 GLU A N 1
ATOM 703 C CA . GLU A 1 91 ? -5.235 8.886 6.912 1.00 90.44 91 GLU A CA 1
ATOM 704 C C . GLU A 1 91 ? -3.831 9.012 7.511 1.00 90.44 91 GLU A C 1
ATOM 706 O O . GLU A 1 91 ? -3.543 9.966 8.236 1.00 90.44 91 GLU A O 1
ATOM 711 N N . HIS A 1 92 ? -2.955 8.062 7.193 1.00 88.38 92 HIS A N 1
ATOM 712 C CA . HIS A 1 92 ? -1.551 8.072 7.586 1.00 88.38 92 HIS A CA 1
ATOM 713 C C . HIS A 1 92 ? -0.660 8.524 6.429 1.00 88.38 92 HIS A C 1
ATOM 715 O O . HIS A 1 92 ? -0.819 8.063 5.300 1.00 88.38 92 HIS A O 1
ATOM 721 N N . THR A 1 93 ? 0.295 9.416 6.705 1.00 88.62 93 THR A N 1
ATOM 722 C CA . THR A 1 93 ? 1.234 9.932 5.699 1.00 88.62 93 THR A CA 1
ATOM 723 C C . THR A 1 93 ? 2.633 9.368 5.916 1.00 88.62 93 THR A C 1
ATOM 725 O O . THR A 1 93 ? 3.305 9.668 6.897 1.00 88.62 93 THR A O 1
ATOM 728 N N . VAL A 1 94 ? 3.123 8.622 4.932 1.00 86.75 94 VAL A N 1
ATOM 729 C CA . VAL A 1 94 ? 4.454 8.024 4.934 1.00 86.75 94 VAL A CA 1
ATOM 730 C C . VAL A 1 94 ? 5.469 9.004 4.346 1.00 86.75 94 VAL A C 1
ATOM 732 O O . VAL A 1 94 ? 5.498 9.260 3.140 1.00 86.75 94 VAL A O 1
ATOM 735 N N . ASN A 1 95 ? 6.317 9.567 5.211 1.00 82.88 95 ASN A N 1
ATOM 736 C CA . ASN A 1 95 ? 7.270 10.632 4.861 1.00 82.88 95 ASN A CA 1
ATOM 737 C C . ASN A 1 95 ? 8.701 10.142 4.576 1.00 82.88 95 ASN A C 1
ATOM 739 O O . ASN A 1 95 ? 9.544 10.907 4.086 1.00 82.88 95 ASN A O 1
ATOM 743 N N . LYS A 1 96 ? 9.023 8.892 4.912 1.00 83.12 96 LYS A N 1
ATOM 744 C CA . LYS A 1 96 ? 10.350 8.298 4.715 1.00 83.12 96 LYS A CA 1
ATOM 745 C C . LYS A 1 96 ? 10.208 6.902 4.118 1.00 83.12 96 LYS A C 1
ATOM 747 O O . LYS A 1 96 ? 9.173 6.261 4.252 1.00 83.12 96 LYS A O 1
ATOM 752 N N . GLU A 1 97 ? 11.242 6.461 3.413 1.00 85.50 97 GLU A N 1
ATOM 753 C CA . GLU A 1 97 ? 11.349 5.042 3.088 1.00 85.50 97 GLU A CA 1
ATOM 754 C C . GLU A 1 97 ? 11.587 4.228 4.357 1.00 85.50 97 GLU A C 1
ATOM 756 O O . GLU A 1 97 ? 12.208 4.713 5.306 1.00 85.50 97 GLU A O 1
ATOM 761 N N . GLY A 1 98 ? 11.103 2.992 4.358 1.00 85.62 98 GLY A N 1
ATOM 762 C CA . GLY A 1 98 ? 11.291 2.067 5.461 1.00 85.62 98 GLY A CA 1
ATOM 763 C C . GLY A 1 98 ? 10.071 1.201 5.727 1.00 85.62 98 GLY A C 1
ATOM 764 O O . GLY A 1 98 ? 8.985 1.409 5.193 1.00 85.62 98 GLY A O 1
ATOM 765 N N . GLY A 1 99 ? 10.268 0.187 6.564 1.00 88.75 99 GLY A N 1
ATOM 766 C CA . GLY A 1 99 ? 9.163 -0.574 7.128 1.00 88.75 99 GLY A CA 1
ATOM 767 C C . GLY A 1 99 ? 8.556 0.166 8.309 1.00 88.75 99 GLY A C 1
ATOM 768 O O . GLY A 1 99 ? 9.288 0.697 9.141 1.00 88.75 99 GLY A O 1
ATOM 769 N N . TYR A 1 100 ? 7.235 0.133 8.388 1.00 89.94 100 TYR A N 1
ATOM 770 C CA . TYR A 1 100 ? 6.466 0.695 9.482 1.00 89.94 100 TYR A CA 1
ATOM 771 C C . TYR A 1 100 ? 5.639 -0.402 10.145 1.00 89.94 100 TYR A C 1
ATOM 773 O O . TYR A 1 100 ? 5.035 -1.255 9.479 1.00 89.94 100 TYR A O 1
ATOM 781 N N . GLN A 1 101 ? 5.645 -0.382 11.470 1.00 91.69 101 GLN A N 1
ATOM 782 C CA . GLN A 1 101 ? 4.844 -1.257 12.310 1.00 91.69 101 GLN A CA 1
ATOM 783 C C . GLN A 1 101 ? 3.610 -0.497 12.782 1.00 91.69 101 GLN A C 1
ATOM 785 O O . GLN A 1 101 ? 3.667 0.709 13.021 1.00 91.69 101 GLN A O 1
ATOM 790 N N . LEU A 1 102 ? 2.490 -1.199 12.898 1.00 91.44 102 LEU A N 1
ATOM 791 C CA . LEU A 1 102 ? 1.202 -0.604 13.233 1.00 91.44 102 LEU A CA 1
ATOM 792 C C . LEU A 1 102 ? 0.590 -1.346 14.414 1.00 91.44 102 LEU A C 1
ATOM 794 O O . LEU A 1 102 ? 0.606 -2.574 14.450 1.00 91.44 102 LEU A O 1
ATOM 798 N N . GLN A 1 103 ? 0.046 -0.598 15.365 1.00 93.44 103 GLN A N 1
ATOM 799 C CA . GLN A 1 103 ? -0.701 -1.137 16.492 1.00 93.44 103 GLN A CA 1
ATOM 800 C C . GLN A 1 103 ? -1.971 -0.322 16.695 1.00 93.44 103 GLN A C 1
ATOM 802 O O . GLN A 1 103 ? -1.923 0.904 16.726 1.00 93.44 103 GLN A O 1
ATOM 807 N N . PHE A 1 104 ? -3.088 -1.012 16.881 1.00 94.56 104 PHE A N 1
ATOM 808 C CA . PHE A 1 104 ? -4.357 -0.428 17.279 1.00 94.56 104 PHE A CA 1
ATOM 809 C C . PHE A 1 104 ? -4.667 -0.772 18.729 1.00 94.56 104 PHE A C 1
ATOM 811 O O . PHE A 1 104 ? -4.300 -1.844 19.220 1.00 94.56 104 PHE A O 1
ATOM 818 N N . ALA A 1 105 ? -5.371 0.131 19.399 1.00 94.62 105 ALA A N 1
ATOM 819 C CA . ALA A 1 105 ? -5.841 -0.062 20.760 1.00 94.62 105 ALA A CA 1
ATOM 820 C C . ALA A 1 105 ? -7.249 0.510 20.924 1.00 94.62 105 ALA A C 1
ATOM 822 O O . ALA A 1 105 ? -7.588 1.536 20.331 1.00 94.62 105 ALA A O 1
ATOM 823 N N . ILE A 1 106 ? -8.068 -0.168 21.727 1.00 96.19 106 ILE A N 1
ATOM 824 C CA . ILE A 1 106 ? -9.388 0.312 22.134 1.00 96.19 106 ILE A CA 1
ATOM 825 C C . ILE A 1 106 ? -9.357 0.587 23.630 1.00 96.19 106 ILE A C 1
ATOM 827 O O . ILE A 1 106 ? -9.024 -0.292 24.428 1.00 96.19 106 ILE A O 1
ATOM 831 N N . TRP A 1 107 ? -9.745 1.799 24.008 1.00 95.06 107 TRP A N 1
ATOM 832 C CA . TRP A 1 107 ? -9.740 2.268 25.386 1.00 95.06 107 TRP A CA 1
ATOM 833 C C . TRP A 1 107 ? -11.151 2.599 25.855 1.00 95.06 107 TRP A C 1
ATOM 835 O O . TRP A 1 107 ? -12.002 3.045 25.075 1.00 95.06 107 TRP A O 1
ATOM 845 N N . LYS A 1 108 ? -11.394 2.408 27.154 1.00 91.19 108 LYS A N 1
ATOM 846 C CA . LYS A 1 108 ? -12.660 2.803 27.784 1.00 91.19 108 LYS A CA 1
ATOM 847 C C . LYS A 1 108 ? -12.694 4.291 28.132 1.00 91.19 108 LYS A C 1
ATOM 849 O O . LYS A 1 108 ? -13.732 4.918 27.978 1.00 91.19 108 LYS A O 1
ATOM 854 N N . ASP A 1 109 ? -11.593 4.875 28.588 1.00 83.50 109 ASP A N 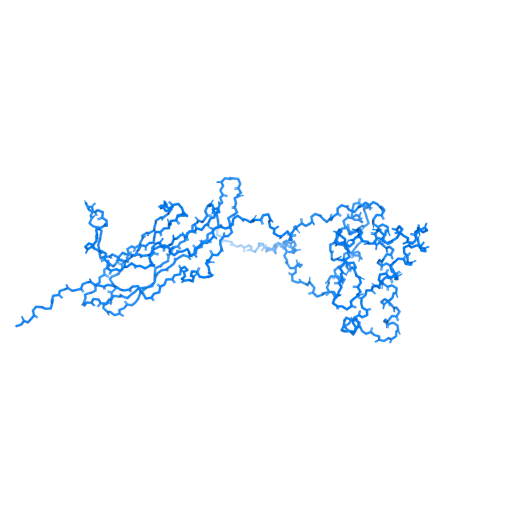1
ATOM 855 C CA . ASP A 1 109 ? -11.543 6.290 28.957 1.00 83.50 109 ASP A CA 1
ATOM 856 C C . ASP A 1 109 ? -10.103 6.825 28.915 1.00 83.50 109 ASP A C 1
ATOM 858 O O . ASP A 1 109 ? -9.131 6.060 28.921 1.00 83.50 109 ASP A O 1
ATOM 862 N N . LYS A 1 110 ? -9.994 8.154 28.840 1.00 77.25 110 LYS A N 1
ATOM 863 C CA . LYS A 1 110 ? -8.747 8.913 28.949 1.00 77.25 110 LYS A CA 1
ATOM 864 C C . LYS A 1 110 ? -8.992 10.029 29.970 1.00 77.25 110 LYS A C 1
ATOM 866 O O . LYS A 1 110 ? -9.510 11.084 29.586 1.00 77.25 110 LYS A O 1
ATOM 871 N N . PRO A 1 111 ? -8.701 9.807 31.262 1.00 74.12 111 PRO A N 1
ATOM 872 C CA . PRO A 1 111 ? -8.912 10.820 32.282 1.00 74.12 111 PRO A CA 1
ATOM 873 C C . PRO A 1 111 ? -8.026 12.026 31.970 1.00 74.12 111 PRO A C 1
ATOM 875 O O . PRO A 1 111 ? -6.887 11.869 31.537 1.00 74.12 111 PRO A O 1
ATOM 878 N N . LYS A 1 112 ? -8.527 13.239 32.213 1.00 67.00 112 LYS A N 1
ATOM 879 C CA . LYS A 1 112 ? -7.820 14.488 31.876 1.00 67.00 112 LYS A CA 1
ATOM 880 C C . LYS A 1 112 ? -6.426 14.590 32.519 1.00 67.00 112 LYS A C 1
ATOM 882 O O . LYS A 1 112 ? -5.539 15.212 31.944 1.00 67.00 112 LYS A O 1
ATOM 887 N N . ASP A 1 113 ? -6.244 13.916 33.655 1.00 66.50 113 ASP A N 1
ATOM 888 C CA . ASP A 1 113 ? -5.051 13.998 34.502 1.00 66.50 113 ASP A CA 1
ATOM 889 C C . ASP A 1 113 ? -4.213 12.703 34.524 1.00 66.50 113 ASP A C 1
ATOM 891 O O . ASP A 1 113 ? -3.192 12.643 35.209 1.00 66.50 113 ASP A O 1
ATOM 895 N N . LYS A 1 114 ? -4.619 11.649 33.793 1.00 62.91 114 LYS A N 1
ATOM 896 C CA . LYS A 1 114 ? -3.851 10.397 33.684 1.00 62.91 114 LYS A CA 1
ATOM 897 C C . LYS A 1 114 ? -3.670 9.995 32.218 1.00 62.91 114 LYS A C 1
ATOM 899 O O . LYS A 1 114 ? -4.658 9.904 31.492 1.00 62.91 114 LYS A O 1
ATOM 904 N N . PRO A 1 115 ? -2.433 9.708 31.772 1.00 73.12 115 PRO A N 1
ATOM 905 C CA . PRO A 1 115 ? -2.216 9.135 30.451 1.00 73.12 115 PRO A CA 1
ATOM 906 C C . PRO A 1 115 ? -2.851 7.741 30.368 1.00 73.12 115 PRO A C 1
ATOM 908 O O . PRO A 1 115 ? -3.205 7.148 31.385 1.00 73.12 115 PRO A O 1
ATOM 911 N N . TYR A 1 116 ? -2.972 7.215 29.153 1.00 79.75 116 TYR A N 1
ATOM 912 C CA . TYR A 1 116 ? -3.412 5.849 28.886 1.00 79.75 116 TYR A CA 1
ATOM 913 C C . TYR A 1 116 ? -2.737 4.832 29.831 1.00 79.75 116 TYR A C 1
ATOM 915 O O . TYR A 1 116 ? -1.525 4.621 29.769 1.00 79.75 116 TYR A O 1
ATOM 923 N N . THR A 1 117 ? -3.519 4.220 30.728 1.00 84.06 117 THR A N 1
ATOM 924 C CA . THR A 1 117 ? -3.048 3.211 31.690 1.00 84.06 117 THR A CA 1
ATOM 925 C C . THR A 1 117 ? -3.498 1.809 31.276 1.00 84.06 117 THR A C 1
ATOM 927 O O . THR A 1 117 ? -4.571 1.662 30.686 1.00 84.06 117 THR A O 1
ATOM 930 N N . PRO A 1 118 ? -2.758 0.744 31.638 1.00 83.69 118 PRO A N 1
ATOM 931 C CA . PRO A 1 118 ? -3.174 -0.634 31.359 1.00 83.69 118 PRO A CA 1
ATOM 932 C C . PRO A 1 118 ? -4.587 -0.982 31.854 1.00 83.69 118 PRO A C 1
ATOM 934 O O . PRO A 1 118 ? -5.252 -1.820 31.260 1.00 83.69 118 PRO A O 1
ATOM 937 N N . GLU A 1 119 ? -5.067 -0.314 32.905 1.00 84.88 119 GLU A N 1
ATOM 938 C CA . GLU A 1 119 ? -6.409 -0.494 33.478 1.00 84.88 119 GLU A CA 1
ATOM 939 C C . GLU A 1 119 ? -7.541 -0.019 32.552 1.00 84.88 119 GLU A C 1
ATOM 941 O O . GLU A 1 119 ? -8.687 -0.463 32.681 1.00 84.88 119 GLU A O 1
ATOM 946 N N . ASN A 1 120 ? -7.240 0.897 31.631 1.00 89.50 120 ASN A N 1
ATOM 947 C CA . ASN A 1 120 ? -8.198 1.485 30.697 1.00 89.50 120 ASN A CA 1
ATOM 948 C C . ASN A 1 120 ? -8.150 0.851 29.306 1.00 89.50 120 ASN A C 1
ATOM 950 O O . ASN A 1 120 ? -9.047 1.101 28.494 1.00 89.50 120 ASN A O 1
ATOM 954 N N . LEU A 1 121 ? -7.119 0.049 29.039 1.00 92.88 121 LEU A N 1
ATOM 955 C CA . LEU A 1 121 ? -6.961 -0.691 27.798 1.00 92.88 121 LEU A CA 1
ATOM 956 C C . LEU A 1 121 ? -7.933 -1.870 27.777 1.00 92.88 121 LEU A C 1
ATOM 958 O O . LEU A 1 121 ? -7.940 -2.687 28.694 1.00 92.88 121 LEU A O 1
ATOM 962 N N . LEU A 1 122 ? -8.733 -1.969 26.720 1.00 94.75 122 LEU A N 1
ATOM 963 C CA . LEU A 1 122 ? -9.685 -3.065 26.547 1.00 94.75 122 LEU A CA 1
ATOM 964 C C . LEU A 1 122 ? -9.148 -4.141 25.612 1.00 94.75 122 LEU A C 1
ATOM 966 O O . LEU A 1 122 ? -9.242 -5.323 25.921 1.00 94.75 122 LEU A O 1
ATOM 970 N N . ASP A 1 123 ? -8.573 -3.729 24.485 1.00 94.88 123 ASP A N 1
ATOM 971 C CA . ASP A 1 123 ? -7.947 -4.637 23.531 1.00 94.88 123 ASP A CA 1
ATOM 972 C C . ASP A 1 123 ? -6.846 -3.914 22.749 1.00 94.88 123 ASP A C 1
ATOM 974 O O . ASP A 1 123 ? -6.892 -2.692 22.578 1.00 94.88 123 ASP A O 1
ATOM 978 N N . LYS A 1 124 ? -5.853 -4.672 22.277 1.00 93.31 124 LYS A N 1
ATOM 979 C CA . LYS A 1 124 ? -4.756 -4.183 21.439 1.00 93.31 124 LYS A CA 1
ATOM 980 C C . LYS A 1 124 ? -4.370 -5.205 20.380 1.00 93.31 124 LYS A C 1
ATOM 982 O O . LYS A 1 124 ? -4.020 -6.341 20.692 1.00 93.31 124 LYS A O 1
ATOM 987 N N . GLN A 1 125 ? -4.361 -4.782 19.122 1.00 90.69 125 GLN A N 1
ATOM 988 C CA . GLN A 1 125 ? -3.958 -5.623 18.001 1.00 90.69 125 GLN A CA 1
ATOM 989 C C . GLN A 1 125 ? -3.382 -4.786 16.855 1.00 90.69 125 GLN A C 1
ATOM 991 O O . GLN A 1 125 ? -3.838 -3.671 16.631 1.00 90.69 125 GLN A O 1
ATOM 996 N N . PRO A 1 126 ? -2.430 -5.317 16.080 1.00 88.12 126 PRO A N 1
ATOM 997 C CA . PRO A 1 126 ? -1.604 -6.468 16.424 1.00 88.12 126 PRO A CA 1
ATOM 998 C C . PRO A 1 126 ? -0.556 -6.131 17.497 1.00 88.12 126 PRO A C 1
ATOM 1000 O O . PRO A 1 126 ? -0.474 -5.015 18.014 1.00 88.12 126 PRO A O 1
ATOM 1003 N N . SER A 1 127 ? 0.280 -7.116 17.835 1.00 75.94 127 SER A N 1
ATOM 1004 C CA . SER A 1 127 ? 1.553 -6.846 18.509 1.00 75.94 127 SER A CA 1
ATOM 1005 C C . SER A 1 127 ? 2.372 -5.840 17.679 1.00 75.94 127 SER A C 1
ATOM 1007 O O . SER A 1 127 ? 2.450 -6.008 16.457 1.00 75.94 127 SER A O 1
ATOM 1009 N N . PRO A 1 128 ? 3.046 -4.853 18.304 1.00 65.88 128 PRO A N 1
ATOM 1010 C CA . PRO A 1 128 ? 3.750 -3.763 17.613 1.00 65.88 128 PRO A CA 1
ATOM 1011 C C . PRO A 1 128 ? 4.996 -4.225 16.835 1.00 65.88 128 PRO A C 1
ATOM 1013 O O . PRO A 1 128 ? 5.777 -3.421 16.349 1.00 65.88 128 PRO A O 1
ATOM 1016 N N . SER A 1 129 ? 5.198 -5.533 16.691 1.00 68.88 129 SER A N 1
ATOM 1017 C CA . SER A 1 129 ? 6.239 -6.150 15.875 1.00 68.88 129 SER A CA 1
ATOM 1018 C C . SER A 1 129 ? 5.803 -6.436 14.434 1.00 68.88 129 SER A C 1
ATOM 1020 O O . SER A 1 129 ? 6.647 -6.800 13.614 1.00 68.88 129 SER A O 1
ATOM 1022 N N . GLN A 1 130 ? 4.516 -6.291 14.097 1.00 80.38 130 GLN A N 1
ATOM 1023 C CA . GLN A 1 130 ? 4.034 -6.582 12.747 1.00 80.38 130 GLN A CA 1
ATOM 1024 C C . GLN A 1 130 ? 4.318 -5.423 11.792 1.00 80.38 130 GLN A C 1
ATOM 1026 O O . GLN A 1 130 ? 3.749 -4.338 11.905 1.00 80.38 130 GLN A O 1
ATOM 1031 N N . LYS A 1 131 ? 5.196 -5.677 10.818 1.00 85.38 131 LYS A N 1
ATOM 1032 C CA . LYS A 1 131 ? 5.462 -4.774 9.698 1.00 85.38 131 LYS A CA 1
ATOM 1033 C C . LYS A 1 131 ? 4.295 -4.852 8.717 1.00 85.38 131 LYS A C 1
ATOM 1035 O O . LYS A 1 131 ? 4.151 -5.850 8.021 1.00 85.38 131 LYS A O 1
ATOM 1040 N N . LEU A 1 132 ? 3.481 -3.803 8.670 1.00 86.31 132 LEU A N 1
ATOM 1041 C CA . LEU A 1 132 ? 2.238 -3.785 7.890 1.00 86.31 132 LEU A CA 1
ATOM 1042 C C . LEU A 1 132 ? 2.212 -2.701 6.814 1.00 86.31 132 LEU A C 1
ATOM 1044 O O . LEU A 1 132 ? 1.400 -2.775 5.896 1.00 86.31 132 LEU A O 1
ATOM 1048 N N . ILE A 1 133 ? 3.108 -1.717 6.897 1.00 86.00 133 ILE A N 1
ATOM 1049 C CA . ILE A 1 133 ? 3.262 -0.661 5.895 1.00 86.00 133 ILE A CA 1
ATOM 1050 C C . ILE A 1 133 ? 4.728 -0.623 5.460 1.00 86.00 133 ILE A C 1
ATOM 1052 O O . ILE A 1 133 ? 5.645 -0.787 6.269 1.00 86.00 133 ILE A O 1
ATOM 1056 N N . VAL A 1 134 ? 4.967 -0.405 4.172 1.00 86.56 134 VAL A N 1
ATOM 1057 C CA . VAL A 1 134 ? 6.298 -0.155 3.617 1.00 86.56 134 VAL A CA 1
ATOM 1058 C C . VAL A 1 134 ? 6.261 1.164 2.871 1.00 86.56 134 VAL A C 1
ATOM 1060 O O . VAL A 1 134 ? 5.597 1.297 1.847 1.00 86.56 134 VAL A O 1
ATOM 1063 N N . GLY A 1 135 ? 6.991 2.142 3.395 1.00 82.56 135 GLY A N 1
ATOM 1064 C CA . GLY A 1 135 ? 7.350 3.328 2.648 1.00 82.56 135 GLY A CA 1
ATOM 1065 C C . GLY A 1 135 ? 8.411 2.958 1.637 1.00 82.56 135 GLY A C 1
ATOM 1066 O O . GLY A 1 135 ? 9.533 2.608 2.000 1.00 82.56 135 GLY A O 1
ATOM 1067 N N . GLU A 1 136 ? 8.073 3.067 0.366 1.00 81.44 136 GLU A N 1
ATOM 1068 C CA . GLU A 1 136 ? 9.052 2.979 -0.698 1.00 81.44 136 GLU A CA 1
ATOM 1069 C C . GLU A 1 136 ? 9.196 4.374 -1.280 1.00 81.44 136 GLU A C 1
ATOM 1071 O O . GLU A 1 136 ? 8.277 4.924 -1.893 1.00 81.44 136 GLU A O 1
ATOM 1076 N N . VAL A 1 137 ? 10.376 4.976 -1.117 1.00 68.62 137 VAL A N 1
ATOM 1077 C CA . VAL A 1 137 ? 10.799 5.948 -2.126 1.00 68.62 137 VAL A CA 1
ATOM 1078 C C . VAL A 1 137 ? 10.761 5.174 -3.438 1.00 68.62 137 VAL A C 1
ATOM 1080 O O . VAL A 1 137 ? 11.138 4.002 -3.431 1.00 68.62 137 VAL A O 1
ATOM 1083 N N . PRO A 1 138 ? 10.288 5.755 -4.550 1.00 60.31 138 PRO A N 1
ATOM 1084 C CA . PRO A 1 138 ? 10.407 5.111 -5.846 1.00 60.31 138 PRO A CA 1
ATOM 1085 C C . PRO A 1 138 ? 11.888 4.800 -6.078 1.00 60.31 138 PRO A C 1
ATOM 1087 O O . PRO A 1 138 ? 12.650 5.660 -6.523 1.00 60.31 138 PRO A O 1
ATOM 1090 N N . SER A 1 139 ? 12.289 3.581 -5.715 1.00 43.00 139 SER A N 1
ATOM 1091 C CA . SER A 1 139 ? 13.607 2.992 -5.863 1.00 43.00 139 SER A CA 1
ATOM 1092 C C . SER A 1 139 ? 13.890 3.152 -7.323 1.00 43.00 139 SER A C 1
ATOM 1094 O O . SER A 1 139 ? 13.180 2.494 -8.080 1.00 43.00 139 SER A O 1
ATOM 1096 N N . LYS A 1 140 ? 14.747 4.149 -7.668 1.00 42.09 140 LYS A N 1
ATOM 1097 C CA . LYS A 1 140 ? 14.924 4.734 -9.015 1.00 42.09 140 LYS A CA 1
ATOM 1098 C C . LYS A 1 140 ? 13.985 4.008 -9.937 1.00 42.09 140 LYS A C 1
ATOM 1100 O O . LYS A 1 140 ? 14.433 2.938 -10.360 1.00 42.09 140 LYS A O 1
ATOM 1105 N N . MET A 1 141 ? 12.723 4.474 -10.053 1.00 37.19 141 MET A N 1
ATOM 1106 C CA . MET A 1 141 ? 11.634 3.748 -10.731 1.00 37.19 141 MET A CA 1
ATOM 1107 C C . MET A 1 141 ? 12.270 2.716 -11.641 1.00 37.19 141 MET A C 1
ATOM 1109 O O . MET A 1 141 ? 13.072 3.186 -12.466 1.00 37.19 141 MET A O 1
ATOM 1113 N N . VAL A 1 142 ? 12.008 1.398 -11.532 1.00 35.84 142 VAL A N 1
ATOM 1114 C CA . VAL A 1 142 ? 12.254 0.538 -12.702 1.00 35.84 142 VAL A CA 1
ATOM 1115 C C . VAL A 1 142 ? 11.668 1.337 -13.814 1.00 35.84 142 VAL A C 1
ATOM 1117 O O . VAL A 1 142 ? 10.470 1.638 -13.849 1.00 35.84 142 VAL A O 1
ATOM 1120 N N . THR A 1 143 ? 12.581 1.879 -14.591 1.00 35.56 143 THR A N 1
ATOM 1121 C CA . THR A 1 143 ? 12.216 3.071 -15.270 1.00 35.56 143 THR A CA 1
ATOM 1122 C C . THR A 1 143 ? 11.649 2.389 -16.502 1.00 35.56 143 THR A C 1
ATOM 1124 O O . THR A 1 143 ? 12.308 2.276 -17.531 1.00 35.56 143 THR A O 1
ATOM 1127 N N . LYS A 1 144 ? 10.326 2.209 -16.509 1.00 34.22 144 LYS A N 1
ATOM 1128 C CA . LYS A 1 144 ? 9.608 3.059 -17.444 1.00 34.22 144 LYS A CA 1
ATOM 1129 C C . LYS A 1 144 ? 9.985 4.497 -17.083 1.00 34.22 144 LYS A C 1
ATOM 1131 O O . LYS A 1 144 ? 9.202 5.276 -16.565 1.00 34.22 144 LYS A O 1
ATOM 1136 N N . LYS A 1 145 ? 11.251 4.831 -17.405 1.00 32.25 145 LYS A N 1
ATOM 1137 C CA . LYS A 1 145 ? 11.755 6.116 -17.791 1.00 32.25 145 LYS A CA 1
ATOM 1138 C C . LYS A 1 145 ? 10.554 6.525 -18.623 1.00 32.25 145 LYS A C 1
ATOM 1140 O O . LYS A 1 145 ? 10.183 5.817 -19.575 1.00 32.25 145 LYS A O 1
ATOM 1145 N N . ILE A 1 146 ? 9.949 7.647 -18.279 1.00 42.41 146 ILE A N 1
ATOM 1146 C CA . ILE A 1 146 ? 9.641 8.553 -19.364 1.00 42.41 146 ILE A CA 1
ATOM 1147 C C . ILE A 1 146 ? 11.003 8.689 -20.042 1.00 42.41 146 ILE A C 1
ATOM 1149 O O . ILE A 1 146 ? 11.878 9.423 -19.585 1.00 42.41 146 ILE A O 1
ATOM 1153 N N . GLN A 1 147 ? 11.272 7.762 -20.970 1.00 42.09 147 GLN A N 1
ATOM 1154 C CA . GLN A 1 147 ? 12.474 7.746 -21.749 1.00 42.09 147 GLN A CA 1
ATOM 1155 C C . GLN A 1 147 ? 12.192 8.980 -22.545 1.00 42.09 147 GLN A C 1
ATOM 1157 O O . GLN A 1 147 ? 11.363 8.966 -23.449 1.00 42.09 147 GLN A O 1
ATOM 1162 N N . VAL A 1 148 ? 12.813 10.084 -22.133 1.00 45.41 148 VAL A N 1
ATOM 1163 C CA . VAL A 1 148 ? 13.207 11.082 -23.104 1.00 45.41 148 VAL A CA 1
ATOM 1164 C C . VAL A 1 148 ? 13.773 10.238 -24.225 1.00 45.41 148 VAL A C 1
ATOM 1166 O O . VAL A 1 148 ? 14.747 9.514 -23.988 1.00 45.41 148 VAL A O 1
ATOM 1169 N N . ALA A 1 149 ? 13.015 10.171 -25.323 1.00 49.59 149 ALA A N 1
ATOM 1170 C CA . ALA A 1 149 ? 13.191 9.116 -26.298 1.00 49.59 149 ALA A CA 1
ATOM 1171 C C . ALA A 1 149 ? 14.686 9.077 -26.632 1.00 49.59 149 ALA A C 1
ATOM 1173 O O . ALA A 1 149 ? 15.260 10.166 -26.799 1.00 49.59 149 ALA A O 1
ATOM 1174 N N . PRO A 1 150 ? 15.332 7.897 -26.572 1.00 56.06 150 PRO A N 1
ATOM 1175 C CA . PRO A 1 150 ? 16.784 7.807 -26.544 1.00 56.06 150 PRO A CA 1
ATOM 1176 C C . PRO A 1 150 ? 17.361 8.709 -27.630 1.00 56.06 150 PRO A C 1
ATOM 1178 O O . PRO A 1 150 ? 16.835 8.728 -28.744 1.00 56.06 150 PRO A O 1
ATOM 1181 N N . LYS A 1 151 ? 18.350 9.546 -27.280 1.00 58.56 151 LYS A N 1
ATOM 1182 C CA . LYS A 1 151 ? 18.935 10.505 -28.228 1.00 58.56 151 LYS A CA 1
ATOM 1183 C C . LYS A 1 151 ? 19.490 9.710 -29.409 1.00 58.56 151 LYS A C 1
ATOM 1185 O O . LYS A 1 151 ? 20.576 9.156 -29.321 1.00 58.56 151 LYS A O 1
ATOM 1190 N N . ILE A 1 152 ? 18.713 9.656 -30.485 1.00 63.84 152 ILE A N 1
ATOM 1191 C CA . ILE A 1 152 ? 19.083 9.003 -31.730 1.00 63.84 152 ILE A CA 1
ATOM 1192 C C . ILE A 1 152 ? 20.115 9.894 -32.422 1.00 63.84 152 ILE A C 1
ATOM 1194 O O . ILE A 1 152 ? 19.840 11.064 -32.714 1.00 63.84 152 ILE A O 1
ATOM 1198 N N . SER A 1 153 ? 21.291 9.342 -32.711 1.00 74.00 153 SER A N 1
ATOM 1199 C CA . SER A 1 153 ? 22.256 9.994 -33.595 1.00 74.00 153 SER A CA 1
ATOM 1200 C C . SER A 1 153 ? 21.723 10.056 -35.034 1.00 74.00 153 SER A C 1
ATOM 1202 O O 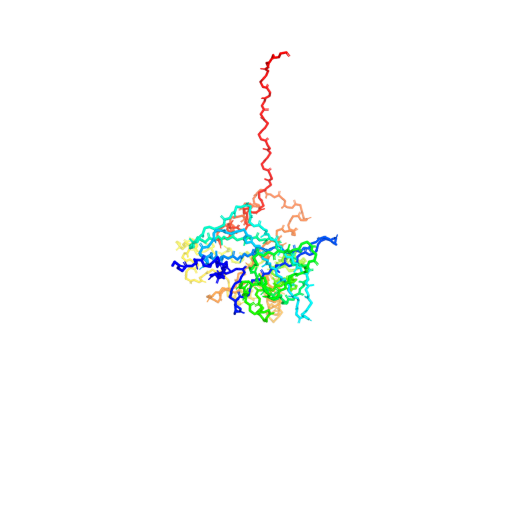. SER A 1 153 ? 20.874 9.262 -35.447 1.00 74.00 153 SER A O 1
ATOM 1204 N N . GLY A 1 154 ? 22.228 10.988 -35.848 1.00 71.50 154 GLY A N 1
ATOM 1205 C CA . GLY A 1 154 ? 21.809 11.099 -37.253 1.00 71.50 154 GLY A CA 1
ATOM 1206 C C . GLY A 1 154 ? 21.986 9.792 -38.041 1.00 71.50 154 GLY A C 1
ATOM 1207 O O . GLY A 1 154 ? 21.150 9.463 -38.884 1.00 71.50 154 GLY A O 1
ATOM 1208 N N . PHE A 1 155 ? 23.029 9.029 -37.708 1.00 73.50 155 PHE A N 1
ATOM 1209 C CA . PHE A 1 155 ? 23.315 7.722 -38.285 1.00 73.50 155 PHE A CA 1
ATOM 1210 C C . PHE A 1 155 ? 22.324 6.650 -37.810 1.00 73.50 155 PHE A C 1
ATOM 1212 O O . PHE A 1 155 ? 21.708 5.982 -38.637 1.00 73.50 155 PHE A O 1
ATOM 1219 N N . GLU A 1 156 ? 22.068 6.550 -36.503 1.00 75.25 156 GLU A N 1
ATOM 1220 C CA . GLU A 1 156 ? 21.083 5.609 -35.946 1.00 75.25 156 GLU A CA 1
ATOM 1221 C C . GLU A 1 156 ? 19.681 5.839 -36.521 1.00 75.25 156 GLU A C 1
ATOM 1223 O O . GLU A 1 156 ? 18.975 4.882 -36.826 1.00 75.25 156 GLU A O 1
ATOM 1228 N N . ASN A 1 157 ? 19.289 7.093 -36.770 1.00 75.12 157 ASN A N 1
ATOM 1229 C CA . ASN A 1 157 ? 18.001 7.384 -37.401 1.00 75.12 157 ASN A CA 1
ATOM 1230 C C . ASN A 1 157 ? 17.917 6.808 -38.822 1.00 75.12 157 ASN A C 1
ATOM 1232 O O . ASN A 1 157 ? 16.886 6.271 -39.227 1.00 75.12 157 ASN A O 1
ATOM 1236 N N . ARG A 1 158 ? 19.010 6.914 -39.590 1.00 75.25 158 ARG A N 1
ATOM 1237 C CA . ARG A 1 158 ? 19.099 6.371 -40.952 1.00 75.25 158 ARG A CA 1
ATOM 1238 C C . ARG A 1 158 ? 18.995 4.847 -40.933 1.00 75.25 158 ARG A C 1
ATOM 1240 O O . ARG A 1 158 ? 18.272 4.279 -41.747 1.00 75.25 158 ARG A O 1
ATOM 1247 N N . VAL A 1 159 ? 19.650 4.209 -39.967 1.00 79.31 159 VAL A N 1
ATOM 1248 C CA . VAL A 1 159 ? 19.621 2.757 -39.754 1.00 79.31 159 VAL A CA 1
ATOM 1249 C C . VAL A 1 159 ? 18.209 2.284 -39.395 1.00 79.31 159 VAL A C 1
ATOM 1251 O O . VAL A 1 159 ? 17.669 1.393 -40.050 1.00 79.31 159 VAL A O 1
ATOM 1254 N N . LEU A 1 160 ? 17.552 2.933 -38.429 1.00 80.00 160 LEU A N 1
ATOM 1255 C CA . LEU A 1 160 ? 16.176 2.605 -38.040 1.00 80.00 160 LEU A CA 1
ATOM 1256 C C . LEU A 1 160 ? 15.181 2.847 -39.185 1.00 80.00 160 LEU A C 1
ATOM 1258 O O . LEU A 1 160 ? 14.245 2.069 -39.365 1.00 80.00 160 LEU A O 1
ATOM 1262 N N . HIS A 1 161 ? 15.394 3.880 -40.007 1.00 78.31 161 HIS A N 1
ATOM 1263 C CA . HIS A 1 161 ? 14.572 4.142 -41.189 1.00 78.31 161 HIS A CA 1
ATOM 1264 C C . HIS A 1 161 ? 14.700 3.040 -42.249 1.00 78.31 161 HIS A C 1
ATOM 1266 O O . HIS A 1 161 ? 13.692 2.606 -42.810 1.00 78.31 161 HIS A O 1
ATOM 1272 N N . VAL A 1 162 ? 15.922 2.560 -42.494 1.00 81.00 162 VAL A N 1
ATOM 1273 C CA . VAL A 1 162 ? 16.192 1.432 -43.395 1.00 81.00 162 VAL A CA 1
ATOM 1274 C C . VAL A 1 162 ? 15.462 0.175 -42.911 1.00 81.00 162 VAL A C 1
ATOM 1276 O O . VAL A 1 162 ? 14.702 -0.416 -43.680 1.00 81.00 162 VAL A O 1
ATOM 1279 N N . ILE A 1 163 ? 15.582 -0.156 -41.619 1.00 81.56 163 ILE A N 1
ATOM 1280 C CA . ILE A 1 163 ? 14.890 -1.299 -40.995 1.00 81.56 163 ILE A CA 1
ATOM 1281 C C . ILE A 1 163 ? 13.365 -1.145 -41.093 1.00 81.56 163 ILE A C 1
ATOM 1283 O O . ILE A 1 163 ? 12.657 -2.093 -41.443 1.00 81.56 163 ILE A O 1
ATOM 1287 N N . LYS A 1 164 ? 12.832 0.059 -40.837 1.00 81.81 164 LYS A N 1
ATOM 1288 C CA . LYS A 1 164 ? 11.389 0.319 -40.939 1.00 81.81 164 LYS A CA 1
ATOM 1289 C C . LYS A 1 164 ? 10.877 0.106 -42.358 1.00 81.81 164 LYS A C 1
ATOM 1291 O O . LYS A 1 164 ? 9.839 -0.523 -42.565 1.00 81.81 164 LYS A O 1
ATOM 1296 N N . LYS A 1 165 ? 11.603 0.633 -43.345 1.00 81.50 165 LYS A N 1
ATOM 1297 C CA . LYS A 1 165 ? 11.232 0.556 -44.760 1.00 81.50 165 LYS A CA 1
ATOM 1298 C C . LYS A 1 165 ? 11.202 -0.892 -45.247 1.00 81.50 165 LYS A C 1
ATOM 1300 O O . LYS A 1 165 ? 10.289 -1.258 -45.996 1.00 81.50 165 LYS A O 1
ATOM 1305 N N . SER A 1 166 ? 12.152 -1.725 -44.823 1.00 80.56 166 SER A N 1
ATOM 1306 C CA . SER A 1 166 ? 12.157 -3.154 -45.149 1.00 80.56 166 SER A CA 1
ATOM 1307 C C . SER A 1 166 ? 11.031 -3.915 -44.447 1.00 80.56 166 SER A C 1
ATOM 1309 O O . SER A 1 166 ? 10.336 -4.690 -45.107 1.00 80.56 166 SER A O 1
ATOM 1311 N N . GLU A 1 167 ? 10.767 -3.632 -43.167 1.00 80.88 167 GLU A N 1
ATOM 1312 C CA . GLU A 1 167 ? 9.631 -4.204 -42.429 1.00 80.88 167 GLU A CA 1
ATOM 1313 C C . GLU A 1 167 ? 8.298 -3.888 -43.137 1.00 80.88 167 GLU A C 1
ATOM 1315 O O . GLU A 1 167 ? 7.508 -4.788 -43.432 1.00 80.88 167 GLU A O 1
ATOM 1320 N N . ASP A 1 168 ? 8.067 -2.623 -43.505 1.00 78.38 168 ASP A N 1
ATOM 1321 C CA . ASP A 1 168 ? 6.842 -2.185 -44.187 1.00 78.38 168 ASP A CA 1
ATOM 1322 C C . ASP A 1 168 ? 6.689 -2.782 -45.587 1.00 78.38 168 ASP A C 1
ATOM 1324 O O . ASP A 1 168 ? 5.573 -3.006 -46.066 1.00 78.38 168 ASP A O 1
ATOM 1328 N N . THR A 1 169 ? 7.799 -3.035 -46.275 1.00 83.38 169 THR A N 1
ATOM 1329 C CA . THR A 1 169 ? 7.791 -3.676 -47.594 1.00 83.38 169 THR A CA 1
ATOM 1330 C C . THR A 1 169 ? 7.391 -5.144 -47.473 1.00 83.38 169 THR A C 1
ATOM 1332 O O . THR A 1 169 ? 6.510 -5.602 -48.205 1.00 83.38 169 THR A O 1
ATOM 1335 N N . LYS A 1 170 ? 7.930 -5.849 -46.474 1.00 81.44 170 LYS A N 1
ATOM 1336 C CA . LYS A 1 170 ? 7.570 -7.234 -46.155 1.00 81.44 170 LYS A CA 1
ATOM 1337 C C . LYS A 1 170 ? 6.101 -7.356 -45.736 1.00 81.44 170 LYS A C 1
ATOM 1339 O O . LYS A 1 170 ? 5.372 -8.197 -46.260 1.00 81.44 170 LYS A O 1
ATOM 1344 N N . ILE A 1 171 ? 5.616 -6.455 -44.878 1.00 78.44 171 ILE A N 1
ATOM 1345 C CA . ILE A 1 171 ? 4.195 -6.398 -44.495 1.00 78.44 171 ILE A CA 1
ATOM 1346 C C . ILE A 1 171 ? 3.309 -6.140 -45.721 1.00 78.44 171 ILE A C 1
ATOM 1348 O O . ILE A 1 171 ? 2.281 -6.798 -45.882 1.00 78.44 171 ILE A O 1
ATOM 1352 N N . ARG A 1 172 ? 3.688 -5.214 -46.614 1.00 79.69 172 ARG A N 1
ATOM 1353 C CA . ARG A 1 172 ? 2.939 -4.955 -47.857 1.00 79.69 172 ARG A CA 1
ATOM 1354 C C . ARG A 1 172 ? 2.880 -6.184 -48.762 1.00 79.69 172 ARG A C 1
ATOM 1356 O O . ARG A 1 172 ? 1.810 -6.471 -49.294 1.00 79.69 172 ARG A O 1
ATOM 1363 N N . GLN A 1 173 ? 3.976 -6.927 -48.895 1.00 84.06 173 GLN A N 1
ATOM 1364 C CA . GLN A 1 173 ? 4.013 -8.165 -49.674 1.00 84.06 173 GLN A CA 1
ATOM 1365 C C . GLN A 1 173 ? 3.058 -9.222 -49.104 1.00 84.06 173 GLN A C 1
ATOM 1367 O O . GLN A 1 173 ? 2.275 -9.805 -49.851 1.00 84.06 173 GLN A O 1
ATOM 1372 N N . TYR A 1 174 ? 3.050 -9.418 -47.784 1.00 80.25 174 TYR A N 1
ATOM 1373 C CA . TYR A 1 174 ? 2.104 -10.333 -47.143 1.00 80.25 174 TYR A CA 1
ATOM 1374 C C . TYR A 1 174 ? 0.649 -9.896 -47.310 1.00 80.25 174 TYR A C 1
ATOM 1376 O O . TYR A 1 174 ? -0.220 -10.725 -47.569 1.00 80.25 174 TYR A O 1
ATOM 1384 N N . ARG A 1 175 ? 0.375 -8.592 -47.228 1.00 78.12 175 ARG A N 1
ATOM 1385 C CA . ARG A 1 175 ? -0.977 -8.068 -47.447 1.00 78.12 175 ARG A CA 1
ATOM 1386 C C . ARG A 1 175 ? -1.468 -8.272 -48.881 1.00 78.12 175 ARG A C 1
ATOM 1388 O O . ARG A 1 175 ? -2.648 -8.542 -49.058 1.00 78.12 175 ARG A O 1
ATOM 1395 N N . ARG A 1 176 ? -0.585 -8.193 -49.886 1.00 82.19 176 ARG A N 1
ATOM 1396 C CA . ARG A 1 176 ? -0.923 -8.535 -51.284 1.00 82.19 176 ARG A CA 1
ATOM 1397 C C . ARG A 1 176 ? -1.289 -10.011 -51.455 1.00 82.19 176 ARG A C 1
ATOM 1399 O O . ARG A 1 176 ? -2.076 -10.335 -52.327 1.00 82.19 176 ARG A O 1
ATOM 1406 N N . ARG A 1 177 ? -0.757 -10.887 -50.599 1.00 82.62 177 ARG A N 1
ATOM 1407 C CA . ARG A 1 177 ? -1.061 -12.327 -50.558 1.00 82.62 177 ARG A CA 1
ATOM 1408 C C . ARG A 1 177 ? -2.279 -12.673 -49.683 1.00 82.62 177 ARG A C 1
ATOM 1410 O O . ARG A 1 177 ? -2.435 -13.821 -49.294 1.00 82.62 177 ARG A O 1
ATOM 1417 N N . GLY A 1 178 ? -3.100 -11.688 -49.310 1.00 78.94 178 GLY A N 1
ATOM 1418 C CA . GLY A 1 178 ? -4.335 -11.904 -48.544 1.00 78.94 178 GLY A CA 1
ATOM 1419 C C . GLY A 1 178 ? -4.162 -12.050 -47.027 1.00 78.94 178 GLY A C 1
ATOM 1420 O O . GLY A 1 178 ? -5.152 -12.182 -46.311 1.00 78.94 178 GLY A O 1
ATOM 1421 N N . TYR A 1 179 ? -2.940 -11.970 -46.486 1.00 77.44 179 TYR A N 1
ATOM 1422 C CA . TYR A 1 179 ? -2.743 -12.083 -45.038 1.00 77.44 179 TYR A CA 1
ATOM 1423 C C . TYR A 1 179 ? -3.211 -10.821 -44.301 1.00 77.44 179 TYR A C 1
ATOM 1425 O O . TYR A 1 179 ? -2.732 -9.705 -44.542 1.00 77.44 179 TYR A O 1
ATOM 1433 N N . SER A 1 180 ? -4.110 -11.002 -43.331 1.00 75.31 180 SER A N 1
ATOM 1434 C CA . SER A 1 180 ? -4.505 -9.936 -42.407 1.00 75.31 180 SER A CA 1
ATOM 1435 C C . SER A 1 180 ? -3.382 -9.633 -41.403 1.00 75.31 180 SER A C 1
ATOM 1437 O O . SER A 1 180 ? -2.593 -10.503 -41.032 1.00 75.31 180 SER A O 1
ATOM 1439 N N . ARG A 1 181 ? -3.308 -8.393 -40.893 1.00 66.44 181 ARG A N 1
ATOM 1440 C CA . ARG A 1 181 ? -2.293 -8.017 -39.880 1.00 66.44 181 ARG A CA 1
ATOM 1441 C C . ARG A 1 181 ? -2.426 -8.832 -38.586 1.00 66.44 181 ARG A C 1
ATOM 1443 O O . ARG A 1 181 ? -1.426 -9.055 -37.912 1.00 66.44 181 ARG A O 1
ATOM 1450 N N . ARG A 1 182 ? -3.644 -9.278 -38.251 1.00 68.44 182 ARG A N 1
ATOM 1451 C CA . ARG A 1 182 ? -3.906 -10.158 -37.103 1.00 68.44 182 ARG A CA 1
ATOM 1452 C C . ARG A 1 182 ? -3.343 -11.556 -37.353 1.00 68.44 182 ARG A C 1
ATOM 1454 O O . ARG A 1 182 ? -2.655 -12.072 -36.483 1.00 68.44 182 ARG A O 1
ATOM 1461 N N . ALA A 1 183 ? -3.542 -12.106 -38.552 1.00 69.38 183 ALA A N 1
ATOM 1462 C CA . ALA A 1 183 ? -2.962 -13.389 -38.943 1.00 69.38 183 ALA A CA 1
ATOM 1463 C C . ALA A 1 183 ? -1.427 -13.353 -38.916 1.00 69.38 183 ALA A C 1
ATOM 1465 O O . ALA A 1 183 ? -0.815 -14.254 -38.360 1.00 69.38 183 ALA A O 1
ATOM 1466 N N . LEU A 1 184 ? -0.807 -12.269 -39.405 1.00 71.00 184 LEU A N 1
ATOM 1467 C CA . LEU A 1 184 ? 0.651 -12.093 -39.336 1.00 71.00 184 LEU A CA 1
ATOM 1468 C C . LEU A 1 184 ? 1.187 -12.035 -37.901 1.00 71.00 184 LEU A C 1
ATOM 1470 O O . LEU A 1 184 ? 2.316 -12.450 -37.667 1.00 71.00 184 LEU A O 1
ATOM 1474 N N . ARG A 1 185 ? 0.396 -11.528 -36.946 1.00 66.56 185 ARG A N 1
ATOM 1475 C CA . ARG A 1 185 ? 0.766 -11.514 -35.524 1.00 66.56 185 ARG A CA 1
ATOM 1476 C C . ARG A 1 185 ? 0.714 -12.912 -34.924 1.00 66.56 185 ARG A C 1
ATOM 1478 O O . ARG A 1 185 ? 1.674 -13.331 -34.296 1.00 66.56 185 ARG A O 1
ATOM 1485 N N . VAL A 1 186 ? -0.405 -13.606 -35.127 1.00 65.25 186 VAL A N 1
ATOM 1486 C CA . VAL A 1 186 ? -0.642 -14.945 -34.567 1.00 65.25 186 VAL A CA 1
ATOM 1487 C C . VAL A 1 186 ? 0.330 -15.960 -35.166 1.00 65.25 186 VAL A C 1
ATOM 1489 O O . VAL A 1 186 ? 0.845 -16.808 -34.455 1.00 65.25 186 VAL A O 1
ATOM 1492 N N . SER A 1 187 ? 0.656 -15.827 -36.453 1.00 66.31 187 SER A N 1
ATOM 1493 C CA . SER A 1 187 ? 1.619 -16.699 -37.128 1.00 66.31 187 SER A CA 1
ATOM 1494 C C . SER A 1 187 ? 3.082 -16.297 -36.902 1.00 66.31 187 SER A C 1
ATOM 1496 O O . SER A 1 187 ? 3.954 -16.801 -37.607 1.00 66.31 187 SER A O 1
ATOM 1498 N N . GLY A 1 188 ? 3.346 -15.285 -36.072 1.00 63.94 188 GLY A N 1
ATOM 1499 C CA . GLY A 1 188 ? 4.686 -14.755 -35.827 1.00 63.94 188 GLY A CA 1
ATOM 1500 C C . GLY A 1 188 ? 5.342 -14.040 -36.996 1.00 63.94 188 GLY A C 1
ATOM 1501 O O . GLY A 1 188 ? 6.418 -13.511 -36.834 1.00 63.94 188 GLY A O 1
ATOM 1502 N N . LYS A 1 189 ? 4.721 -13.908 -38.169 1.00 68.06 189 LYS A N 1
ATOM 1503 C CA . LYS A 1 189 ? 5.351 -13.334 -39.378 1.00 68.06 189 LYS A CA 1
ATOM 1504 C C . LYS A 1 189 ? 5.481 -11.799 -39.342 1.00 68.06 189 LYS A C 1
ATOM 1506 O O . LYS A 1 189 ? 5.624 -11.166 -40.390 1.00 68.06 189 LYS A O 1
ATOM 1511 N N . MET A 1 190 ? 5.385 -11.192 -38.160 1.00 69.75 190 MET A N 1
ATOM 1512 C CA . MET A 1 190 ? 5.463 -9.752 -37.933 1.00 69.75 190 MET A CA 1
ATOM 1513 C C . MET A 1 190 ? 6.884 -9.373 -37.500 1.00 69.75 190 MET A C 1
ATOM 1515 O O . MET A 1 190 ? 7.327 -9.779 -36.435 1.00 69.75 190 MET A O 1
ATOM 1519 N N . GLY A 1 191 ? 7.578 -8.581 -38.322 1.00 73.19 191 GLY A N 1
ATOM 1520 C CA . GLY A 1 191 ? 8.960 -8.152 -38.083 1.00 73.19 191 GLY A CA 1
ATOM 1521 C C . GLY A 1 191 ? 9.960 -8.765 -39.069 1.00 73.19 191 GLY A C 1
ATOM 1522 O O . GLY A 1 191 ? 9.591 -9.321 -40.112 1.00 73.19 191 GLY A O 1
ATOM 1523 N N . MET A 1 192 ? 11.244 -8.637 -38.749 1.00 77.12 192 MET A N 1
ATOM 1524 C CA . MET A 1 192 ? 12.355 -9.148 -39.550 1.00 77.12 192 MET A CA 1
ATOM 1525 C C . MET A 1 192 ? 13.251 -10.068 -38.725 1.00 77.12 192 MET A C 1
ATOM 1527 O O . MET A 1 192 ? 13.440 -9.859 -37.528 1.00 77.12 192 MET A O 1
ATOM 1531 N N . LYS A 1 193 ? 13.799 -11.100 -39.368 1.00 81.81 193 LYS A N 1
ATOM 1532 C CA . LYS A 1 193 ? 14.798 -11.969 -38.733 1.00 81.81 193 LYS A CA 1
ATOM 1533 C C . LYS A 1 193 ? 16.138 -11.239 -38.660 1.00 81.81 193 LYS A C 1
ATOM 1535 O O . LYS A 1 193 ? 16.422 -10.388 -39.501 1.00 81.81 193 LYS A O 1
ATOM 1540 N N . GLU A 1 194 ? 16.985 -11.609 -37.705 1.00 78.12 194 GLU A N 1
ATOM 1541 C CA 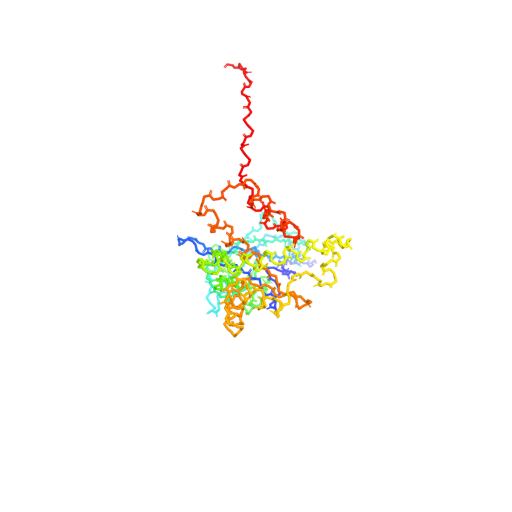. GLU A 1 194 ? 18.306 -10.993 -37.515 1.00 78.12 194 GLU A CA 1
ATOM 1542 C C . GLU A 1 194 ? 19.149 -10.994 -38.800 1.00 78.12 194 GLU A C 1
ATOM 1544 O O . GLU A 1 194 ? 19.625 -9.944 -39.229 1.00 78.12 194 GLU A O 1
ATOM 1549 N N . PHE A 1 195 ? 19.240 -12.133 -39.494 1.00 79.50 195 PHE A N 1
ATOM 1550 C CA . PHE A 1 195 ? 19.988 -12.217 -40.753 1.00 79.50 195 PHE A CA 1
ATOM 1551 C C . PHE A 1 195 ? 19.402 -11.331 -41.868 1.00 79.50 195 PHE A C 1
ATOM 1553 O O . PHE A 1 195 ? 20.139 -10.857 -42.732 1.00 79.50 195 PHE A O 1
ATOM 1560 N N . GLU A 1 196 ? 18.083 -11.098 -41.874 1.00 81.81 196 GLU A N 1
ATOM 1561 C CA . GLU A 1 196 ? 17.432 -10.211 -42.845 1.00 81.81 196 GLU A CA 1
ATOM 1562 C C . GLU A 1 196 ? 17.781 -8.753 -42.546 1.00 81.81 196 GLU A C 1
ATOM 1564 O O . GLU A 1 196 ? 18.032 -7.984 -43.472 1.00 81.81 196 GLU A O 1
ATOM 1569 N N . ILE A 1 197 ? 17.823 -8.381 -41.263 1.00 78.94 197 ILE A N 1
ATOM 1570 C CA . ILE A 1 197 ? 18.226 -7.043 -40.829 1.00 78.94 197 ILE A CA 1
ATOM 1571 C C . ILE A 1 197 ? 19.688 -6.809 -41.198 1.00 78.94 197 ILE A C 1
ATOM 1573 O O . ILE A 1 197 ? 19.979 -5.838 -41.888 1.00 78.94 197 ILE A O 1
ATOM 1577 N N . GLN A 1 198 ? 20.589 -7.730 -40.852 1.00 80.44 198 GLN A N 1
ATOM 1578 C CA . GLN A 1 198 ? 22.007 -7.626 -41.208 1.00 80.44 198 GLN A CA 1
ATOM 1579 C C . GLN A 1 198 ? 22.216 -7.499 -42.726 1.00 80.44 198 GLN A C 1
ATOM 1581 O O . GLN A 1 198 ? 22.997 -6.658 -43.162 1.00 80.44 198 GLN A O 1
ATOM 1586 N N . ARG A 1 199 ? 21.479 -8.270 -43.541 1.00 83.19 199 ARG A N 1
ATOM 1587 C CA . ARG A 1 199 ? 21.536 -8.188 -45.013 1.00 83.19 199 ARG A CA 1
ATOM 1588 C C . ARG A 1 199 ? 21.017 -6.854 -45.551 1.00 83.19 199 ARG A C 1
ATOM 1590 O O . ARG A 1 199 ? 21.561 -6.318 -46.515 1.00 83.19 199 ARG A O 1
ATOM 1597 N N . VAL A 1 200 ? 19.943 -6.321 -44.974 1.00 83.31 200 VAL A N 1
ATOM 1598 C CA . VAL A 1 200 ? 19.385 -5.028 -45.391 1.00 83.31 200 VAL A CA 1
ATOM 1599 C C . VAL A 1 200 ? 20.315 -3.881 -44.995 1.00 83.31 200 VAL A C 1
ATOM 1601 O O . VAL A 1 200 ? 20.523 -2.970 -45.792 1.00 83.31 200 VAL A O 1
ATOM 1604 N N . LEU A 1 201 ? 20.941 -3.955 -43.821 1.00 79.88 201 LEU A N 1
ATOM 1605 C CA . LEU A 1 201 ? 21.937 -2.979 -43.390 1.00 79.88 201 LEU A CA 1
ATOM 1606 C C . LEU A 1 201 ? 23.199 -3.032 -44.256 1.00 79.88 201 LEU A C 1
ATOM 1608 O O . LEU A 1 201 ? 23.641 -1.985 -44.724 1.00 79.88 201 LEU A O 1
ATOM 1612 N N . SER A 1 202 ? 23.736 -4.221 -44.547 1.00 79.12 202 SER A N 1
ATOM 1613 C CA . SER A 1 202 ? 24.929 -4.341 -45.393 1.00 79.12 202 SER A CA 1
ATOM 1614 C C . SER A 1 202 ? 24.681 -3.856 -46.823 1.00 79.12 202 SER A C 1
ATOM 1616 O O . SER A 1 202 ? 25.499 -3.124 -47.372 1.00 79.12 202 SER A O 1
ATOM 1618 N N . SER A 1 203 ? 23.525 -4.188 -47.409 1.00 81.62 203 SER A N 1
ATOM 1619 C CA . SER A 1 203 ? 23.189 -3.800 -48.787 1.00 81.62 203 SER A CA 1
ATOM 1620 C C . SER A 1 203 ? 22.786 -2.332 -48.950 1.00 81.62 203 SER A C 1
ATOM 1622 O O . SER A 1 203 ? 23.142 -1.724 -49.953 1.00 81.62 203 SER A O 1
ATOM 1624 N N . GLN A 1 204 ? 22.047 -1.742 -48.002 1.00 79.19 204 GLN A N 1
ATOM 1625 C CA . GLN A 1 204 ? 21.535 -0.368 -48.147 1.00 79.19 204 GLN A CA 1
ATOM 1626 C C . GLN A 1 204 ? 22.426 0.707 -47.524 1.00 79.19 204 GLN A C 1
ATOM 1628 O O . GLN A 1 204 ? 22.288 1.880 -47.875 1.00 79.19 204 GLN A O 1
ATOM 1633 N N . LEU A 1 205 ? 23.310 0.338 -46.594 1.00 77.69 205 LEU A N 1
ATOM 1634 C CA . LEU A 1 205 ? 24.257 1.265 -45.968 1.00 77.69 205 LEU A CA 1
ATOM 1635 C C . LEU A 1 205 ? 25.714 0.984 -46.358 1.00 77.69 205 LEU A C 1
ATOM 1637 O O . LEU A 1 205 ? 26.589 1.689 -45.868 1.00 77.69 205 LEU A O 1
ATOM 1641 N N . LEU A 1 206 ? 25.961 0.008 -47.246 1.00 78.06 206 LEU A N 1
ATOM 1642 C CA . LEU A 1 206 ? 27.293 -0.374 -47.740 1.00 78.06 206 LEU A CA 1
ATOM 1643 C C . LEU A 1 206 ? 28.280 -0.669 -46.600 1.00 78.06 206 LEU A C 1
ATOM 1645 O O . LEU A 1 206 ? 29.415 -0.203 -46.598 1.00 78.06 206 LEU A O 1
ATOM 1649 N N . MET A 1 207 ? 27.825 -1.423 -45.598 1.00 77.31 207 MET A N 1
ATOM 1650 C CA . MET A 1 207 ? 28.619 -1.745 -44.409 1.00 77.31 207 MET A CA 1
ATOM 1651 C C . MET A 1 207 ? 28.988 -3.225 -44.377 1.00 77.31 207 MET A C 1
ATOM 1653 O O . MET A 1 207 ? 28.210 -4.078 -44.812 1.00 77.31 207 MET A O 1
ATOM 1657 N N . GLY A 1 208 ? 30.157 -3.533 -43.808 1.00 75.50 208 GLY A N 1
ATOM 1658 C CA . GLY A 1 208 ? 30.591 -4.910 -43.576 1.00 75.50 208 GLY A CA 1
ATOM 1659 C C . GLY A 1 208 ? 29.582 -5.686 -42.724 1.00 75.50 208 GLY A C 1
ATOM 1660 O O . GLY A 1 208 ? 28.949 -5.129 -41.825 1.00 75.50 208 GLY A O 1
ATOM 1661 N N . ARG A 1 209 ? 29.418 -6.984 -43.002 1.00 71.62 209 ARG A N 1
ATOM 1662 C CA . ARG A 1 209 ? 28.420 -7.836 -42.328 1.00 71.62 209 ARG A CA 1
ATOM 1663 C C . ARG A 1 209 ? 28.649 -7.918 -40.814 1.00 71.62 209 ARG A C 1
ATOM 1665 O O . ARG A 1 209 ? 27.686 -7.915 -40.054 1.00 71.62 209 ARG A O 1
ATOM 1672 N N . GLU A 1 210 ? 29.910 -7.917 -40.396 1.00 70.25 210 GLU A N 1
ATOM 1673 C CA . GLU A 1 210 ? 30.324 -7.908 -38.988 1.00 70.25 210 GLU A CA 1
ATOM 1674 C C . GLU A 1 210 ? 29.937 -6.598 -38.291 1.00 70.25 210 GLU A C 1
ATOM 1676 O O . GLU A 1 210 ? 29.345 -6.615 -37.212 1.00 70.25 210 GLU A O 1
ATOM 1681 N N . TYR A 1 211 ? 30.162 -5.461 -38.957 1.00 70.19 211 TYR A N 1
ATOM 1682 C CA . TYR A 1 211 ? 29.746 -4.149 -38.461 1.00 70.19 211 TYR A CA 1
ATOM 1683 C C . TYR A 1 211 ? 28.217 -4.007 -38.409 1.00 70.19 211 TYR A C 1
ATOM 1685 O O . TYR A 1 211 ? 27.663 -3.439 -37.471 1.00 70.19 211 TYR A O 1
ATOM 1693 N N . ALA A 1 212 ? 27.498 -4.566 -39.386 1.00 68.12 212 ALA A N 1
ATOM 1694 C CA . ALA A 1 212 ? 26.038 -4.617 -39.357 1.00 68.12 212 ALA A CA 1
ATOM 1695 C C . ALA A 1 212 ? 25.514 -5.462 -38.179 1.00 68.12 212 ALA A C 1
ATOM 1697 O O . ALA A 1 212 ? 24.501 -5.106 -37.575 1.00 68.12 212 ALA A O 1
ATOM 1698 N N . GLY A 1 213 ? 26.211 -6.551 -37.834 1.00 68.44 213 GLY A N 1
ATOM 1699 C CA . GLY A 1 213 ? 25.920 -7.381 -36.665 1.00 68.44 213 GLY A CA 1
ATOM 1700 C C . GLY A 1 213 ? 26.145 -6.644 -35.343 1.00 68.44 213 GLY A C 1
ATOM 1701 O O . GLY A 1 213 ? 25.251 -6.620 -34.498 1.00 68.44 213 GLY A O 1
ATOM 1702 N N . SER A 1 214 ? 27.288 -5.973 -35.176 1.00 70.62 214 SER A N 1
ATOM 1703 C CA . SER A 1 214 ? 27.581 -5.205 -33.955 1.00 70.62 214 SER A CA 1
ATOM 1704 C C . SER A 1 214 ? 26.636 -4.011 -33.777 1.00 70.62 214 SER A C 1
ATOM 1706 O O . SER A 1 214 ? 26.148 -3.754 -32.674 1.00 70.62 214 SER A O 1
ATOM 1708 N N . LEU A 1 215 ? 26.289 -3.328 -34.871 1.00 70.38 215 LEU A N 1
ATOM 1709 C CA . LEU A 1 215 ? 25.310 -2.245 -34.875 1.00 70.38 215 LEU A CA 1
ATOM 1710 C C . LEU A 1 215 ? 23.913 -2.742 -34.490 1.00 70.38 215 LEU A C 1
ATOM 1712 O O . LEU A 1 215 ? 23.218 -2.093 -33.711 1.00 70.38 215 LEU A O 1
ATOM 1716 N N . PHE A 1 216 ? 23.507 -3.904 -34.998 1.00 73.12 216 PHE A N 1
ATOM 1717 C CA . PHE A 1 216 ? 22.245 -4.539 -34.635 1.00 73.12 216 PHE A CA 1
ATOM 1718 C C . PHE A 1 216 ? 22.176 -4.874 -33.137 1.00 73.12 216 PHE A C 1
ATOM 1720 O O . PHE A 1 216 ? 21.201 -4.508 -32.478 1.00 73.12 216 PHE A O 1
ATOM 1727 N N . GLN A 1 217 ? 23.231 -5.479 -32.583 1.00 72.94 217 GLN A N 1
ATOM 1728 C CA . GLN A 1 217 ? 23.327 -5.774 -31.149 1.00 72.94 217 GLN A CA 1
ATOM 1729 C C . GLN A 1 217 ? 23.319 -4.491 -30.303 1.00 72.94 217 GLN A C 1
ATOM 1731 O O . GLN A 1 217 ? 22.655 -4.431 -29.270 1.00 72.94 217 GLN A O 1
ATOM 1736 N N . SER A 1 218 ? 23.964 -3.420 -30.778 1.00 74.38 218 SER A N 1
ATOM 1737 C CA . SER A 1 218 ? 23.908 -2.102 -30.136 1.00 74.38 218 SER A CA 1
ATOM 1738 C C . SER A 1 218 ? 22.493 -1.511 -30.137 1.00 74.38 218 SER A C 1
ATOM 1740 O O . SER A 1 218 ? 22.038 -1.002 -29.115 1.00 74.38 218 SER A O 1
ATOM 1742 N N . LEU A 1 219 ? 21.759 -1.604 -31.252 1.00 70.88 219 LEU A N 1
ATOM 1743 C CA . LEU A 1 219 ? 20.369 -1.143 -31.334 1.00 70.88 219 LEU A CA 1
ATOM 1744 C C . LEU A 1 219 ? 19.433 -1.953 -30.432 1.00 70.88 219 LEU A C 1
ATOM 1746 O O . LEU A 1 219 ? 18.524 -1.379 -29.833 1.00 70.88 219 LEU A O 1
ATOM 1750 N N . TYR A 1 220 ? 19.664 -3.261 -30.315 1.00 72.31 220 TYR A N 1
ATOM 1751 C CA . TYR A 1 220 ? 18.932 -4.120 -29.389 1.00 72.31 220 TYR A CA 1
ATOM 1752 C C . TYR A 1 220 ? 19.233 -3.758 -27.927 1.00 72.31 220 TYR A C 1
ATOM 1754 O O . TYR A 1 220 ? 18.308 -3.517 -27.156 1.00 72.31 220 TYR A O 1
ATOM 1762 N N . GLY A 1 221 ? 20.510 -3.593 -27.563 1.00 66.69 221 GLY A N 1
ATOM 1763 C CA . GLY A 1 221 ? 20.925 -3.164 -26.221 1.00 66.69 221 GLY A CA 1
ATOM 1764 C C . GLY A 1 221 ? 20.455 -1.753 -25.839 1.00 66.69 221 GLY A C 1
ATOM 1765 O O . GLY A 1 221 ? 20.250 -1.465 -24.663 1.00 66.69 221 GLY A O 1
ATOM 1766 N N . LYS A 1 222 ? 20.223 -0.876 -26.825 1.00 70.00 222 LYS A N 1
ATOM 1767 C CA . LYS A 1 222 ? 19.605 0.452 -26.645 1.00 70.00 222 LYS A CA 1
ATOM 1768 C C . LYS A 1 222 ? 18.071 0.423 -26.630 1.00 70.00 222 LYS A C 1
ATOM 1770 O O . LYS A 1 222 ? 17.454 1.487 -26.630 1.00 70.00 222 LYS A O 1
ATOM 1775 N N . GLU A 1 223 ? 17.461 -0.764 -26.636 1.00 74.00 223 GLU A N 1
ATOM 1776 C CA . GLU A 1 223 ? 16.007 -0.980 -26.652 1.00 74.00 223 GLU A CA 1
ATOM 1777 C C . GLU A 1 223 ? 15.300 -0.354 -27.870 1.00 74.00 223 GLU A C 1
ATOM 1779 O O . GLU A 1 223 ? 14.111 -0.028 -27.827 1.00 74.00 223 GLU A O 1
ATOM 1784 N N . PHE A 1 224 ? 16.012 -0.156 -28.985 1.00 74.56 224 PHE A N 1
ATOM 1785 C CA . PHE A 1 224 ? 15.397 0.314 -30.230 1.00 74.56 224 PHE A CA 1
ATOM 1786 C C . PHE A 1 224 ? 14.690 -0.809 -30.997 1.00 74.56 224 PHE A C 1
ATOM 1788 O O . PHE A 1 224 ? 13.840 -0.549 -31.854 1.00 74.56 224 PHE A O 1
ATOM 1795 N N . LEU A 1 225 ? 15.038 -2.057 -30.696 1.00 73.00 225 LEU A N 1
ATOM 1796 C CA . LEU A 1 225 ? 14.475 -3.248 -31.308 1.00 73.00 225 LEU A CA 1
ATOM 1797 C C . LEU A 1 225 ? 13.871 -4.130 -30.217 1.00 73.00 225 LEU A C 1
ATOM 1799 O O . LEU A 1 225 ? 14.557 -4.473 -29.262 1.00 73.00 225 LEU A O 1
ATOM 1803 N N . ASP A 1 226 ? 12.615 -4.527 -30.396 1.00 72.19 226 ASP A N 1
ATOM 1804 C CA . ASP A 1 226 ? 11.941 -5.506 -29.545 1.00 72.19 226 ASP A CA 1
ATOM 1805 C C . ASP A 1 226 ? 11.956 -6.871 -30.235 1.00 72.19 226 ASP A C 1
ATOM 1807 O O . ASP A 1 226 ? 11.606 -6.983 -31.419 1.00 72.19 226 ASP A O 1
ATOM 1811 N N . LYS A 1 227 ? 12.315 -7.916 -29.483 1.00 69.50 227 LYS A N 1
ATOM 1812 C CA . LYS A 1 227 ? 12.205 -9.310 -29.918 1.00 69.50 227 LYS A CA 1
ATOM 1813 C C . LYS A 1 227 ? 10.850 -9.863 -29.471 1.00 69.50 227 LYS A C 1
ATOM 1815 O O . LYS A 1 227 ? 10.548 -9.905 -28.282 1.00 69.50 227 LYS A O 1
ATOM 1820 N N . SER A 1 228 ? 10.006 -10.252 -30.424 1.00 61.03 228 SER A N 1
ATOM 1821 C CA . SER A 1 228 ? 8.720 -10.897 -30.113 1.00 61.03 228 SER A CA 1
ATOM 1822 C C . SER A 1 228 ? 8.903 -12.372 -29.725 1.00 61.03 228 SER A C 1
ATOM 1824 O O . SER A 1 228 ? 9.920 -12.974 -30.062 1.00 61.03 228 SER A O 1
ATOM 1826 N N . GLN A 1 229 ? 7.889 -12.970 -29.079 1.00 51.09 229 GLN A N 1
ATOM 1827 C CA . GLN A 1 229 ? 7.858 -14.392 -28.675 1.00 51.09 229 GLN A CA 1
ATOM 1828 C C . GLN A 1 229 ? 8.113 -15.394 -29.821 1.00 51.09 229 GLN A C 1
ATOM 1830 O O . GLN A 1 229 ? 8.322 -16.569 -29.558 1.00 51.09 229 GLN A O 1
ATOM 1835 N N . LEU A 1 230 ? 8.085 -14.948 -31.083 1.00 53.56 230 LEU A N 1
ATOM 1836 C CA . LEU A 1 230 ? 8.221 -15.787 -32.276 1.00 53.56 230 LEU A CA 1
ATOM 1837 C C . LEU A 1 230 ? 9.494 -15.469 -33.089 1.00 53.56 230 LEU A C 1
ATOM 1839 O O . LEU A 1 230 ? 9.507 -15.652 -34.299 1.00 53.56 230 LEU A O 1
ATOM 1843 N N . ASP A 1 231 ? 10.559 -14.993 -32.433 1.00 53.94 231 ASP A N 1
ATOM 1844 C CA . ASP A 1 231 ? 11.909 -14.771 -32.995 1.00 53.94 231 ASP A CA 1
ATOM 1845 C C . ASP A 1 231 ? 12.032 -13.730 -34.127 1.00 53.94 231 ASP A C 1
ATOM 1847 O O . ASP A 1 231 ? 12.958 -13.770 -34.942 1.00 53.94 231 ASP A O 1
ATOM 1851 N N . PHE A 1 232 ? 11.146 -12.733 -34.164 1.00 69.56 232 PHE A N 1
ATOM 1852 C CA . PHE A 1 232 ? 11.285 -11.595 -35.080 1.00 69.56 232 PHE A CA 1
ATOM 1853 C C . PHE A 1 232 ? 11.535 -10.295 -34.326 1.00 69.56 232 PHE A C 1
ATOM 1855 O O . PHE A 1 232 ? 10.851 -9.987 -33.343 1.00 69.56 232 PHE A O 1
ATOM 1862 N N . TYR A 1 233 ? 12.498 -9.531 -34.838 1.00 72.69 233 TYR A N 1
ATOM 1863 C CA . TYR A 1 233 ? 12.832 -8.196 -34.374 1.00 72.69 233 TYR A CA 1
ATOM 1864 C C . TYR A 1 233 ? 11.929 -7.180 -35.063 1.00 72.69 233 TYR A C 1
ATOM 1866 O O . TYR A 1 233 ? 11.738 -7.196 -36.284 1.00 72.69 233 TYR A O 1
ATOM 1874 N N . SER A 1 234 ? 11.375 -6.279 -34.269 1.00 72.44 234 SER A N 1
ATOM 1875 C CA . SER A 1 234 ? 10.585 -5.151 -34.747 1.00 72.44 234 SER A CA 1
ATOM 1876 C C . SER A 1 234 ? 11.046 -3.883 -34.051 1.00 72.44 234 SER A C 1
ATOM 1878 O O . SER A 1 234 ? 11.624 -3.937 -32.970 1.00 72.44 234 SER A O 1
ATOM 1880 N N . LEU A 1 235 ? 10.806 -2.727 -34.664 1.00 74.00 235 LEU A N 1
ATOM 1881 C CA . LEU A 1 235 ? 11.118 -1.460 -34.008 1.00 74.00 235 LEU A CA 1
ATOM 1882 C C . LEU A 1 235 ? 10.292 -1.324 -32.739 1.00 74.00 235 LEU A C 1
ATOM 1884 O O . LEU A 1 235 ? 9.065 -1.467 -32.802 1.00 74.00 235 LEU A O 1
ATOM 1888 N N . SER A 1 236 ? 10.948 -1.018 -31.625 1.00 73.12 236 SER A N 1
ATOM 1889 C CA . SER A 1 236 ? 10.261 -0.792 -30.362 1.00 73.12 236 SER A CA 1
ATOM 1890 C C . SER A 1 236 ? 9.371 0.458 -30.452 1.00 73.12 236 SER A C 1
ATOM 1892 O O . SER A 1 236 ? 9.617 1.357 -31.271 1.00 73.12 236 SER A O 1
ATOM 1894 N N . PRO A 1 237 ? 8.314 0.569 -29.629 1.00 66.31 237 PRO A N 1
ATOM 1895 C CA . PRO A 1 237 ? 7.514 1.793 -29.538 1.00 66.31 237 PRO A CA 1
ATOM 1896 C C . PRO A 1 237 ? 8.378 3.031 -29.262 1.00 66.31 237 PRO A C 1
ATOM 1898 O O . PRO A 1 237 ? 8.169 4.084 -29.861 1.00 66.31 237 PRO A O 1
ATOM 1901 N N . ARG A 1 238 ? 9.418 2.859 -28.439 1.00 64.25 238 ARG A N 1
ATOM 1902 C CA . ARG A 1 238 ? 10.396 3.892 -28.077 1.00 64.25 238 ARG A CA 1
ATOM 1903 C C . ARG A 1 238 ? 11.216 4.361 -29.275 1.00 64.25 238 ARG A C 1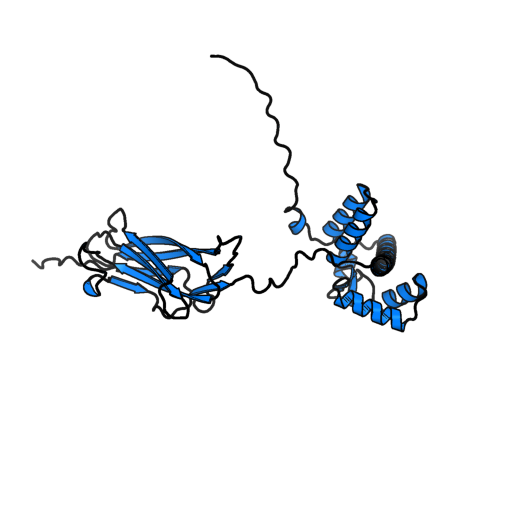
ATOM 1905 O O . ARG A 1 238 ? 11.414 5.563 -29.445 1.00 64.25 238 ARG A O 1
ATOM 1912 N N . ALA A 1 239 ? 11.637 3.444 -30.146 1.00 70.44 239 ALA A N 1
ATOM 1913 C CA . ALA A 1 239 ? 12.323 3.797 -31.387 1.00 70.44 239 ALA A CA 1
ATOM 1914 C C . ALA A 1 239 ? 11.437 4.640 -32.309 1.00 70.44 239 ALA A C 1
ATOM 1916 O O . ALA A 1 239 ? 11.885 5.651 -32.847 1.00 70.44 239 ALA A O 1
ATOM 1917 N N . LEU A 1 240 ? 10.163 4.265 -32.453 1.00 67.06 240 LEU A N 1
ATOM 1918 C CA . LEU A 1 240 ? 9.211 4.997 -33.291 1.00 67.06 240 LEU A CA 1
ATOM 1919 C C . LEU A 1 240 ? 8.953 6.417 -32.765 1.00 67.06 240 LEU A C 1
ATOM 1921 O O . LEU A 1 240 ? 8.883 7.362 -33.553 1.00 67.06 240 LEU A O 1
ATOM 1925 N N . GLU A 1 241 ? 8.857 6.584 -31.446 1.00 68.50 241 GLU A N 1
ATOM 1926 C CA . GLU A 1 241 ? 8.719 7.894 -30.803 1.00 68.50 241 GLU A CA 1
ATOM 1927 C C . GLU A 1 241 ? 9.976 8.755 -30.957 1.00 68.50 241 GLU A C 1
ATOM 1929 O O . GLU A 1 241 ? 9.884 9.934 -31.304 1.00 68.50 241 GLU A O 1
ATOM 1934 N N . ALA A 1 242 ? 11.160 8.172 -30.776 1.00 67.50 242 ALA A N 1
ATOM 1935 C CA . ALA A 1 242 ? 12.423 8.876 -30.957 1.00 67.50 242 ALA A CA 1
ATOM 1936 C C . ALA A 1 242 ? 12.619 9.332 -32.416 1.00 67.50 242 ALA A C 1
ATOM 1938 O O . ALA A 1 242 ? 12.972 10.489 -32.661 1.00 67.50 242 ALA A O 1
ATOM 1939 N N . MET A 1 243 ? 12.295 8.478 -33.394 1.00 64.88 243 MET A N 1
ATOM 1940 C CA . MET A 1 243 ? 12.286 8.848 -34.815 1.00 64.88 243 MET A CA 1
ATOM 1941 C C . MET A 1 243 ? 11.309 10.003 -35.084 1.00 64.88 243 MET A C 1
ATOM 1943 O O . MET A 1 243 ? 11.647 10.954 -35.792 1.00 64.88 243 MET A O 1
ATOM 1947 N N . ALA A 1 244 ? 10.117 9.969 -34.479 1.00 65.12 244 ALA A N 1
ATOM 1948 C CA . ALA A 1 244 ? 9.123 11.034 -34.606 1.00 65.12 244 ALA A CA 1
ATOM 1949 C C . ALA A 1 244 ? 9.616 12.375 -34.039 1.00 65.12 244 ALA A C 1
ATOM 1951 O O . ALA A 1 244 ? 9.380 13.426 -34.640 1.00 65.12 244 ALA A O 1
ATOM 1952 N N . LEU A 1 245 ? 10.336 12.357 -32.913 1.00 66.00 245 LEU A N 1
ATOM 1953 C CA . LEU A 1 245 ? 10.928 13.558 -32.321 1.00 66.00 245 LEU A CA 1
ATOM 1954 C C . LEU A 1 245 ? 12.027 14.162 -33.203 1.00 66.00 245 LEU A C 1
ATOM 1956 O O . LEU A 1 245 ? 12.097 15.386 -33.329 1.00 66.00 245 LEU A O 1
ATOM 1960 N N . VAL A 1 246 ? 12.856 13.336 -33.849 1.00 65.56 246 VAL A N 1
ATOM 1961 C CA . VAL A 1 246 ? 13.871 13.821 -34.800 1.00 65.56 246 VAL A CA 1
ATOM 1962 C C . VAL A 1 246 ? 13.210 14.462 -36.023 1.00 65.56 246 VAL A C 1
ATOM 1964 O O . VAL A 1 246 ? 13.618 15.547 -36.438 1.00 65.56 246 VAL A O 1
ATOM 1967 N N . LEU A 1 247 ? 12.155 13.849 -36.565 1.00 62.84 247 LEU A N 1
ATOM 1968 C CA . LEU A 1 247 ? 11.381 14.424 -37.673 1.00 62.84 247 LEU A CA 1
ATOM 1969 C C . LEU A 1 247 ? 10.707 15.748 -37.277 1.00 62.84 247 LEU A C 1
ATOM 1971 O O . LEU A 1 247 ? 10.711 16.694 -38.063 1.00 62.84 247 LEU A O 1
ATOM 1975 N N . ARG A 1 248 ? 10.212 15.851 -36.034 1.00 60.72 248 ARG A N 1
ATOM 1976 C CA . ARG A 1 248 ? 9.650 17.090 -35.474 1.00 60.72 248 ARG A CA 1
ATOM 1977 C C . ARG A 1 248 ? 10.682 18.213 -35.399 1.00 60.72 248 ARG A C 1
ATOM 1979 O O . ARG A 1 248 ? 10.371 19.327 -35.804 1.00 60.72 248 ARG A O 1
ATOM 1986 N N . LYS A 1 249 ? 11.898 17.935 -34.915 1.00 63.09 249 LYS A N 1
ATOM 1987 C CA . LYS A 1 249 ? 12.987 18.930 -34.860 1.00 63.09 249 LYS A CA 1
ATOM 1988 C C . LYS A 1 249 ? 13.413 19.426 -36.244 1.00 63.09 249 LYS A C 1
ATOM 1990 O O . LYS A 1 249 ? 13.910 20.536 -36.356 1.00 63.09 249 LYS A O 1
ATOM 1995 N N . ARG A 1 250 ? 13.201 18.619 -37.287 1.00 57.50 250 ARG A N 1
ATOM 1996 C CA . ARG A 1 250 ? 13.492 18.961 -38.688 1.00 57.50 250 ARG A CA 1
ATOM 1997 C C . ARG A 1 250 ? 12.333 19.669 -39.407 1.00 57.50 250 ARG A C 1
ATOM 1999 O O . ARG A 1 250 ? 12.398 19.827 -40.617 1.00 57.50 250 ARG A O 1
ATOM 2006 N N . GLY A 1 251 ? 11.265 20.049 -38.697 1.00 50.84 251 GLY A N 1
ATOM 2007 C CA . GLY A 1 251 ? 10.134 20.787 -39.278 1.00 50.84 251 GLY A CA 1
ATOM 2008 C C . GLY A 1 251 ? 9.214 19.959 -40.183 1.00 50.84 251 GLY A C 1
ATOM 2009 O O . GLY A 1 251 ? 8.314 20.510 -40.809 1.00 50.84 251 GLY A O 1
ATOM 2010 N N . ILE A 1 252 ? 9.379 18.632 -40.236 1.00 58.19 252 ILE A N 1
ATOM 2011 C CA . ILE A 1 252 ? 8.556 17.734 -41.060 1.00 58.19 252 ILE A CA 1
ATOM 2012 C C . ILE A 1 252 ? 7.252 17.439 -40.295 1.00 58.19 252 ILE A C 1
ATOM 2014 O O . ILE A 1 252 ? 7.045 16.357 -39.742 1.00 58.19 252 ILE A O 1
ATOM 2018 N N . TRP A 1 253 ? 6.387 18.450 -40.182 1.00 51.75 253 TRP A N 1
ATOM 2019 C CA . TRP A 1 253 ? 5.098 18.396 -39.486 1.00 51.75 253 TRP A CA 1
ATOM 2020 C C . TRP A 1 253 ? 3.955 18.258 -40.495 1.00 51.75 253 TRP A C 1
ATOM 2022 O O . TRP A 1 253 ? 3.397 19.233 -40.979 1.00 51.75 253 TRP A O 1
ATOM 2032 N N . GLY A 1 254 ? 3.589 17.018 -40.818 1.00 51.41 254 GLY A N 1
ATOM 2033 C CA . GLY A 1 254 ? 2.372 16.729 -41.575 1.00 51.41 254 GLY A CA 1
ATOM 2034 C C . GLY A 1 254 ? 1.335 16.025 -40.695 1.00 51.41 254 GLY A C 1
ATOM 2035 O O . GLY A 1 254 ? 1.704 15.074 -39.996 1.00 51.41 254 GLY A O 1
ATOM 2036 N N . PRO A 1 255 ? 0.031 16.360 -40.778 1.00 50.97 255 PRO A N 1
ATOM 2037 C CA . PRO A 1 255 ? -1.062 15.561 -40.201 1.00 50.97 255 PRO A CA 1
ATOM 2038 C C . PRO A 1 255 ? -0.959 14.068 -40.559 1.00 50.97 255 PRO A C 1
ATOM 2040 O O . PRO A 1 255 ? -1.369 13.197 -39.791 1.00 50.97 255 PRO A O 1
ATOM 2043 N N . ALA A 1 256 ? -0.338 13.767 -41.704 1.00 46.56 256 ALA A N 1
ATOM 2044 C CA . ALA A 1 256 ? 0.003 12.428 -42.161 1.00 46.56 256 ALA A CA 1
ATOM 2045 C C . ALA A 1 256 ? 0.947 11.666 -41.210 1.00 46.56 256 ALA A C 1
ATOM 2047 O O . ALA A 1 256 ? 0.675 10.507 -40.912 1.00 46.56 256 ALA A O 1
ATOM 2048 N N . VAL A 1 257 ? 2.003 12.290 -40.673 1.00 50.72 257 VAL A N 1
ATOM 2049 C CA . VAL A 1 257 ? 2.995 11.627 -39.798 1.00 50.72 257 VAL A CA 1
ATOM 2050 C C . VAL A 1 257 ? 2.363 11.242 -38.459 1.00 50.72 257 VAL A C 1
ATOM 2052 O O . VAL A 1 257 ? 2.504 10.109 -38.001 1.00 50.72 257 VAL A O 1
ATOM 2055 N N . VAL A 1 258 ? 1.561 12.141 -37.881 1.00 53.81 258 VAL A N 1
ATOM 2056 C CA . VAL A 1 258 ? 0.786 11.878 -36.656 1.00 53.81 258 VAL A CA 1
ATOM 2057 C C . VAL A 1 258 ? -0.265 10.791 -36.893 1.00 53.81 258 VAL A C 1
ATOM 2059 O O . VAL A 1 258 ? -0.461 9.923 -36.044 1.00 53.81 258 VAL A O 1
ATOM 2062 N N . LYS A 1 259 ? -0.924 10.788 -38.058 1.00 55.50 259 LYS A N 1
ATOM 2063 C CA . LYS A 1 259 ? -1.908 9.761 -38.433 1.00 55.50 259 LYS A CA 1
ATOM 2064 C C . LYS A 1 259 ? -1.247 8.397 -38.663 1.00 55.50 259 LYS A C 1
ATOM 2066 O O . LYS A 1 259 ? -1.831 7.393 -38.268 1.00 55.50 259 LYS A O 1
ATOM 2071 N N . ILE A 1 260 ? -0.035 8.350 -39.222 1.00 53.66 260 ILE A N 1
ATOM 2072 C CA . ILE A 1 260 ? 0.756 7.123 -39.424 1.00 53.66 260 ILE A CA 1
ATOM 2073 C C . ILE A 1 260 ? 1.243 6.565 -38.082 1.00 53.66 260 ILE A C 1
ATOM 2075 O O . ILE A 1 260 ? 1.011 5.390 -37.809 1.00 53.66 260 ILE A O 1
ATOM 2079 N N . LEU A 1 261 ? 1.808 7.401 -37.205 1.00 56.97 261 LEU A N 1
ATOM 2080 C CA . LEU A 1 261 ? 2.235 6.996 -35.859 1.00 56.97 261 LEU A CA 1
ATOM 2081 C C . LEU A 1 261 ? 1.056 6.512 -35.012 1.00 56.97 261 LEU A C 1
ATOM 2083 O O . LEU A 1 261 ? 1.106 5.423 -34.447 1.00 56.97 261 LEU A O 1
ATOM 2087 N N . ARG A 1 262 ? -0.056 7.258 -34.990 1.00 57.19 262 ARG A N 1
ATOM 2088 C CA . ARG A 1 262 ? -1.281 6.840 -34.288 1.00 57.19 262 ARG A CA 1
ATOM 2089 C C . ARG A 1 262 ? -1.861 5.558 -34.869 1.00 57.19 262 ARG A C 1
ATOM 2091 O O . ARG A 1 262 ? -2.348 4.730 -34.108 1.00 57.19 262 ARG A O 1
ATOM 2098 N N . ARG A 1 263 ? -1.821 5.374 -36.193 1.00 57.47 263 ARG A N 1
ATOM 2099 C CA . ARG A 1 263 ? -2.273 4.141 -36.850 1.00 57.47 263 ARG A CA 1
ATOM 2100 C C . ARG A 1 263 ? -1.382 2.961 -36.482 1.00 57.47 263 ARG A C 1
ATOM 2102 O O . ARG A 1 263 ? -1.923 1.891 -36.229 1.00 57.47 263 ARG A O 1
ATOM 2109 N N . GLU A 1 264 ? -0.068 3.145 -36.406 1.00 56.38 264 GLU A N 1
ATOM 2110 C CA . GLU A 1 264 ? 0.858 2.076 -36.030 1.00 56.38 264 GLU A CA 1
ATOM 2111 C C . GLU A 1 264 ? 0.766 1.712 -34.546 1.00 56.38 264 GLU A C 1
ATOM 2113 O O . GLU A 1 264 ? 0.569 0.537 -34.234 1.00 56.38 264 GLU A O 1
ATOM 2118 N N . LEU A 1 265 ? 0.748 2.696 -33.642 1.00 59.53 265 LEU A N 1
ATOM 2119 C CA . LEU A 1 265 ? 0.541 2.478 -32.204 1.00 59.53 265 LEU A CA 1
ATOM 2120 C C . LEU A 1 265 ? -0.826 1.832 -31.914 1.00 59.53 265 LEU A C 1
ATOM 2122 O O . LEU A 1 265 ? -0.922 0.870 -31.149 1.00 59.53 265 LEU A O 1
ATOM 2126 N N . ARG A 1 266 ? -1.886 2.283 -32.604 1.00 55.22 266 ARG A N 1
ATOM 2127 C CA . ARG A 1 266 ? -3.226 1.675 -32.540 1.00 55.22 266 ARG A CA 1
ATOM 2128 C C . ARG A 1 266 ? -3.228 0.248 -33.087 1.00 55.22 266 ARG A C 1
ATOM 2130 O O . ARG A 1 266 ? -3.846 -0.627 -32.489 1.00 55.22 266 ARG A O 1
ATOM 2137 N N . SER A 1 267 ? -2.528 -0.011 -34.194 1.00 50.00 267 SER A N 1
ATOM 2138 C CA . SER A 1 267 ? -2.443 -1.355 -34.777 1.00 50.00 267 SER A CA 1
ATOM 2139 C C . SER A 1 267 ? -1.735 -2.348 -33.856 1.00 50.00 267 SER A C 1
ATOM 2141 O O . SER A 1 267 ? -2.035 -3.537 -33.920 1.00 50.00 267 SER A O 1
ATOM 2143 N N . ARG A 1 268 ? -0.858 -1.867 -32.964 1.00 50.94 268 ARG A N 1
ATOM 2144 C CA . ARG A 1 268 ? -0.118 -2.648 -31.963 1.00 50.94 268 ARG A CA 1
ATOM 2145 C C . ARG A 1 268 ? -0.866 -2.840 -30.630 1.00 50.94 268 ARG A C 1
ATOM 2147 O O . ARG A 1 268 ? -0.321 -3.462 -29.733 1.00 50.94 268 ARG A O 1
ATOM 2154 N N . GLY A 1 269 ? -2.121 -2.385 -30.513 1.00 44.12 269 GLY A N 1
ATOM 2155 C CA . GLY A 1 269 ? -2.988 -2.660 -29.353 1.00 44.12 269 GLY A CA 1
ATOM 2156 C C . GLY A 1 269 ? -2.802 -1.729 -28.147 1.00 44.12 269 GLY A C 1
ATOM 2157 O O . GLY A 1 269 ? -3.452 -1.919 -27.125 1.00 44.12 269 GLY A O 1
ATOM 2158 N N . MET A 1 270 ? -1.980 -0.683 -28.261 1.00 50.44 270 MET A N 1
ATOM 2159 C CA . MET A 1 270 ? -1.605 0.194 -27.143 1.00 50.44 270 MET A CA 1
ATOM 2160 C C . MET A 1 270 ? -2.403 1.510 -27.125 1.00 50.44 270 MET A C 1
ATOM 2162 O O . MET A 1 270 ? -1.851 2.603 -27.101 1.00 50.44 270 MET A O 1
ATOM 2166 N N . ILE A 1 271 ? -3.742 1.425 -27.156 1.00 43.12 271 ILE A N 1
ATOM 2167 C CA . ILE A 1 271 ? -4.629 2.611 -27.078 1.00 43.12 271 ILE A CA 1
ATOM 2168 C C . ILE A 1 271 ? -4.748 3.149 -25.639 1.00 43.12 271 ILE A C 1
ATOM 2170 O O . ILE A 1 271 ? -5.060 4.328 -25.455 1.00 43.12 271 ILE A O 1
ATOM 2174 N N . ARG A 1 272 ? -4.492 2.323 -24.612 1.00 43.62 272 ARG A N 1
ATOM 2175 C CA . ARG A 1 272 ? -4.661 2.733 -23.206 1.00 43.62 272 ARG A CA 1
ATOM 2176 C C . ARG A 1 272 ? -3.684 3.834 -22.769 1.00 43.62 272 ARG A C 1
ATOM 2178 O O . ARG A 1 272 ? -4.079 4.666 -21.965 1.00 43.62 272 ARG A O 1
ATOM 2185 N N . GLU A 1 273 ? -2.496 3.931 -23.369 1.00 41.94 273 GLU A N 1
ATOM 2186 C CA . GLU A 1 273 ? -1.497 4.955 -23.007 1.00 41.94 273 GLU A CA 1
ATOM 2187 C C . GLU A 1 273 ? -1.726 6.324 -23.700 1.00 41.94 273 GLU A C 1
ATOM 2189 O O . GLU A 1 273 ? -1.207 7.337 -23.245 1.00 41.94 273 GLU A O 1
ATOM 2194 N N . LEU A 1 274 ? -2.582 6.420 -24.733 1.00 38.91 274 LEU A N 1
ATOM 2195 C CA . LEU A 1 274 ? -2.874 7.696 -25.422 1.00 38.91 274 LEU A CA 1
ATOM 2196 C C . LEU A 1 274 ? -4.087 8.468 -24.870 1.00 38.91 274 LEU A C 1
ATOM 2198 O O . LEU A 1 274 ? -4.278 9.629 -25.235 1.00 38.91 274 LEU A O 1
ATOM 2202 N N . ARG A 1 275 ? -4.917 7.872 -23.997 1.00 39.69 275 ARG A N 1
ATOM 2203 C CA . ARG A 1 275 ? -6.027 8.607 -23.347 1.00 39.69 275 ARG A CA 1
ATOM 2204 C C . ARG A 1 275 ? -5.541 9.622 -22.306 1.00 39.69 275 ARG A C 1
ATOM 2206 O O . ARG A 1 275 ? -6.263 10.577 -22.050 1.00 39.69 275 ARG A O 1
ATOM 2213 N N . ALA A 1 276 ? -4.324 9.467 -21.783 1.00 41.09 276 ALA A N 1
ATOM 2214 C CA . ALA A 1 276 ? -3.728 10.380 -20.803 1.00 41.09 276 ALA A CA 1
ATOM 2215 C C . ALA A 1 276 ? -3.246 11.722 -21.398 1.00 41.09 276 ALA A C 1
ATOM 2217 O O . ALA A 1 276 ? -2.906 12.641 -20.660 1.00 41.09 276 ALA A O 1
ATOM 2218 N N . HIS A 1 277 ? -3.237 11.864 -22.729 1.00 38.66 277 HIS A N 1
ATOM 2219 C CA . HIS A 1 277 ? -2.779 13.075 -23.417 1.00 38.66 277 HIS A CA 1
ATOM 2220 C C . HIS A 1 277 ? -3.806 13.592 -24.432 1.00 38.66 277 HIS A C 1
ATOM 2222 O O . HIS A 1 277 ? -3.472 13.913 -25.576 1.00 38.66 277 HIS A O 1
ATOM 2228 N N . GLN A 1 278 ? -5.075 13.692 -24.025 1.00 37.69 278 GLN A N 1
ATOM 2229 C CA . GLN A 1 278 ? -5.952 14.665 -24.674 1.00 37.69 278 GLN A CA 1
ATOM 2230 C C . GLN A 1 278 ? -5.581 16.064 -24.158 1.00 37.69 278 GLN A C 1
ATOM 2232 O O . GLN A 1 278 ? -5.586 16.265 -22.944 1.00 37.69 278 GLN A O 1
ATOM 2237 N N . PRO A 1 279 ? -5.260 17.039 -25.030 1.00 37.31 279 PRO A N 1
ATOM 2238 C CA . PRO A 1 279 ? -5.250 18.433 -24.606 1.00 37.31 279 PRO A CA 1
ATOM 2239 C C . PRO A 1 279 ? -6.661 18.807 -24.121 1.00 37.31 279 PRO A C 1
ATOM 2241 O O . PRO A 1 279 ? -7.636 18.255 -24.650 1.00 37.31 279 PRO A O 1
ATOM 2244 N N . PRO A 1 280 ? -6.794 19.711 -23.133 1.00 37.03 280 PRO A N 1
ATOM 2245 C CA . PRO A 1 280 ? -8.094 20.098 -22.606 1.00 37.03 280 PRO A CA 1
ATOM 2246 C C . PRO A 1 280 ? -8.997 20.535 -23.762 1.00 37.03 280 PRO A C 1
ATOM 2248 O O . PRO A 1 280 ? -8.624 21.376 -24.585 1.00 37.03 280 PRO A O 1
ATOM 2251 N N . ARG A 1 281 ? -10.182 19.920 -23.856 1.00 36.41 281 ARG A N 1
ATOM 2252 C CA . ARG A 1 281 ? -11.236 20.409 -24.745 1.00 36.41 281 ARG A CA 1
ATOM 2253 C C . ARG A 1 281 ? -11.522 21.838 -24.305 1.00 36.41 281 ARG A C 1
ATOM 2255 O O . ARG A 1 281 ? -11.886 22.045 -23.150 1.00 36.41 281 ARG A O 1
ATOM 2262 N N . LYS A 1 282 ? -11.313 22.804 -25.206 1.00 37.12 282 LYS A N 1
ATOM 2263 C CA . LYS A 1 282 ? -11.732 24.194 -25.003 1.00 37.12 282 LYS A CA 1
ATOM 2264 C C . LYS A 1 282 ? -13.145 24.174 -24.425 1.00 37.12 282 LYS A C 1
ATOM 2266 O O . LYS A 1 282 ? -14.024 23.519 -24.991 1.00 37.12 282 LYS A O 1
ATOM 2271 N N . ALA A 1 283 ? -13.300 24.811 -23.268 1.00 35.91 283 ALA A N 1
ATOM 2272 C CA . ALA A 1 283 ? -14.570 24.948 -22.588 1.00 35.91 283 ALA A CA 1
ATOM 2273 C C . ALA A 1 283 ? -15.617 25.446 -23.587 1.00 35.91 283 ALA A C 1
ATOM 2275 O O . ALA A 1 283 ? -15.360 26.344 -24.391 1.00 35.91 283 ALA A O 1
ATOM 2276 N N . LYS A 1 284 ? -16.781 24.801 -23.556 1.00 36.25 284 LYS A N 1
ATOM 2277 C CA . LYS A 1 284 ? -17.981 25.247 -24.252 1.00 36.25 284 LYS A CA 1
ATOM 2278 C C . LYS A 1 284 ? -18.267 26.656 -23.721 1.00 36.25 284 LYS A C 1
ATOM 2280 O O . LYS A 1 284 ? -18.636 26.795 -22.560 1.00 36.25 284 LYS A O 1
ATOM 2285 N N . ILE A 1 285 ? -18.014 27.683 -24.529 1.00 36.44 285 ILE A N 1
ATOM 2286 C CA . ILE A 1 285 ? -18.477 29.040 -24.239 1.00 36.44 285 ILE A CA 1
ATOM 2287 C C . ILE A 1 285 ? -20.002 28.951 -24.276 1.00 36.44 285 ILE A C 1
ATOM 2289 O O . ILE A 1 285 ? -20.590 28.725 -25.333 1.00 36.44 285 ILE A O 1
ATOM 2293 N N . ILE A 1 286 ? -20.620 29.007 -23.101 1.00 38.19 286 ILE A N 1
ATOM 2294 C CA . ILE A 1 286 ? -22.055 29.226 -22.957 1.00 38.19 286 ILE A CA 1
ATOM 2295 C C . ILE A 1 286 ? -22.271 30.703 -23.318 1.00 38.19 286 ILE A C 1
ATOM 2297 O O . ILE A 1 286 ? -21.586 31.548 -22.736 1.00 38.19 286 ILE A O 1
ATOM 2301 N N . PRO A 1 287 ? -23.132 31.049 -24.287 1.00 39.62 287 PRO A N 1
ATOM 2302 C CA . PRO A 1 287 ? -23.460 32.448 -24.525 1.00 39.62 287 PRO A CA 1
ATOM 2303 C C . PRO A 1 287 ? -24.252 32.997 -23.325 1.00 39.62 287 PRO A C 1
ATOM 2305 O O . PRO A 1 287 ? -25.086 32.271 -22.778 1.00 39.62 287 PRO A O 1
ATOM 2308 N N . PRO A 1 288 ? -24.039 34.254 -22.904 1.00 35.50 288 PRO A N 1
ATOM 2309 C CA . PRO A 1 288 ? -24.904 34.867 -21.908 1.00 35.50 288 PRO A CA 1
ATOM 2310 C C . PRO A 1 288 ? -26.287 35.120 -22.525 1.00 35.50 288 PRO A C 1
ATOM 2312 O O . PRO A 1 288 ? -26.418 35.893 -23.473 1.00 35.50 288 PRO A O 1
ATOM 2315 N N . ILE A 1 289 ? -27.319 34.470 -21.983 1.00 35.38 289 ILE A N 1
ATOM 2316 C CA . ILE A 1 289 ? -28.713 34.883 -22.171 1.00 35.38 289 ILE A CA 1
ATOM 2317 C C . ILE A 1 289 ? -29.103 35.740 -20.957 1.00 35.38 289 ILE A C 1
ATOM 2319 O O . ILE A 1 289 ? -29.258 35.249 -19.845 1.00 35.38 289 ILE A O 1
ATOM 2323 N N . ILE A 1 290 ? -29.132 37.038 -21.247 1.00 41.12 290 ILE A N 1
ATOM 2324 C CA . ILE A 1 290 ? -29.831 38.209 -20.686 1.00 41.12 290 ILE A CA 1
ATOM 2325 C C . ILE A 1 290 ? -30.974 37.930 -19.681 1.00 41.12 290 ILE A C 1
ATOM 2327 O O . ILE A 1 290 ? -31.840 37.105 -19.961 1.00 41.12 290 ILE A O 1
ATOM 2331 N N . GLY A 1 291 ? -31.076 38.754 -18.619 1.00 30.38 291 GLY A N 1
ATOM 2332 C CA . GLY A 1 291 ? -32.373 39.092 -17.999 1.00 30.38 291 GLY A CA 1
ATOM 2333 C C . GLY A 1 291 ? -32.362 39.581 -16.538 1.00 30.38 291 GLY A C 1
ATOM 2334 O O . GLY A 1 291 ? -32.096 38.790 -15.648 1.00 30.38 291 GLY A O 1
ATOM 2335 N N . HIS A 1 292 ? -32.719 40.862 -16.352 1.00 32.50 292 HIS A N 1
ATOM 2336 C CA . HIS A 1 292 ? -33.423 41.516 -15.224 1.00 32.50 292 HIS A CA 1
ATOM 2337 C C . HIS A 1 292 ? -33.121 41.131 -13.761 1.00 32.50 292 HIS A C 1
ATOM 2339 O O . HIS A 1 292 ? -33.500 40.053 -13.324 1.00 32.50 292 HIS A O 1
ATOM 2345 N N . PHE A 1 293 ? -32.577 42.081 -12.987 1.00 38.50 293 PHE A N 1
ATOM 2346 C CA . PHE A 1 293 ? -3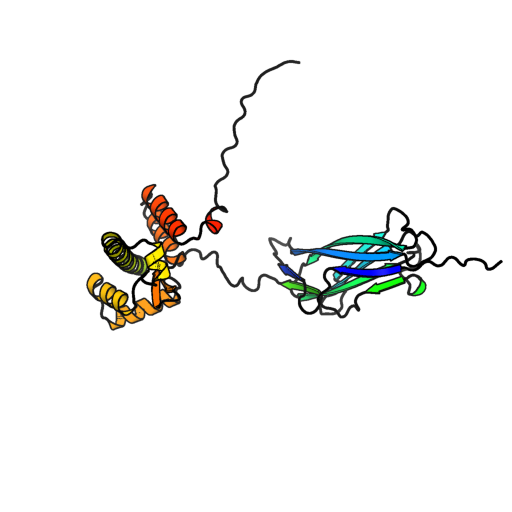3.275 42.892 -11.967 1.00 38.50 293 PHE A CA 1
ATOM 2347 C C . PHE A 1 293 ? -32.471 44.174 -11.713 1.00 38.50 293 PHE A C 1
ATOM 2349 O O . PHE A 1 293 ? -31.225 44.102 -11.811 1.00 38.50 293 PHE A O 1
#

Sequence (293 aa):
MTENKTNISARIDSYNPNDPNNPLVVVVVKRWGKGGGSTTISVTFTNTGNTAWKFIAEASVWDSNRNIVDHYEKTLSSPLQPGQQTTVSWEHTVNKEGGYQLQFAIWKDKPKDKPYTPENLLDKQPSPSQKLIVGEVPSKMVTKKIQVAPKISGFENRVLHVIKKSEDTKIRQYRRRGYSRRALRVSGKMGMKEFEIQRVLSSQLLMGREYAGSLFQSLYGKEFLDKSQLDFYSLSPRALEAMALVLRKRGIWGPAVVKILRRELRSRGMIRELRAHQPPRKAKIIPPIIGHF

pLDDT: mean 73.26, std 18.28, range [30.38, 97.62]

Secondary structure (DSSP, 8-state):
---------EEEEEEES--SSSPEEEE---BTTB--EEEEEEEEEEE-SSS-B--EEEEEEEETTS-EEEEEEEE-SSPBPTT-EEEEEEEEEE-SSEEEEEEEEEES---TTS---TTTEEEEES-TT-EEEEEE---S-------------HHHHHHHHHHHHHHHHHHHHHHHTT--HHHHHHTS-SSB-HHHHHHHHHHHHT--HHHHHHHHHHHHHTT-EEEPTTS-EEE-HHHHHHHHHHHHHTT---HHHHHHHHHHHHHTT--TTTGGGPPPP----PPP-----

Foldseek 3Di:
DPPPPFWWAKDWPDWPPDDLVDAAEFAWDDDPNDTFGKDKIKTKMAGQTQDFAFKKKKKFKAFPVRDTPDIDIDTDPGTAHHGGMDMDMDMDTGNDFGFMFMKMWIFRDQPPPDGDDPVGTRDMDDDRPRRRYGYDHCPVPVDVPVPPLPQQDPVNLVLLVLQVVVQVVQVVVVVVVVDDLVNCVVVVVRAAALVRSLVSCCVVVVDDSVVSNVVVVVCVVSVQWDQDPSRHIDGDLSVLVNSVVVCVVVVVDDPVSVVVNCVVCVSVVNPVVCVVDDDDDPDDPDDDDDDDD